Protein AF-A0A423UEL3-F1 (afdb_monomer_lite)

Foldseek 3Di:
DDDDDDDDDDDDPPPPVVVVVVVVVVVVVVPPPDPPPPPQDPVRVVLVVDFQLVVLVVQLVVLCVQLPDPDPLVSNLVSLVSNLLSLLLNLLRPQPCVLVSLLSNLLSVVSNVVSCVVVVPPCVVVVPLQALFQPVVVPQQQPLAALQLLLLLLQLLLQLLVLLCLLCVVDPHPRDNVSSVSSNNNSVVSNVNSVVHDNPHDPDDDCVVSPDPDQWDQAPPLRDIFGPNLNSLLVSLVSSSCSRNVDPVVSVVSVDPDPDDPPPDPPVPRSVSNSSSSSNSSSHSSNSSSVSVVRPQDSDPSSSVD

Sequence (306 aa):
MQTRHDPPNAPNHISSRLRWCAAACLCSLVLSACSAPRLAGRAESERLASSPCEQAYDQASDDEGRAGAHHPSIMRYLSAADARRQWLLVAANCPGRFAEGALRSARSAVAQHDLAVTLRIDASSSDDDGYGRPLAGRNAAIRGVGGGVLATMAAAEDRAGFALQVLASRSDGRESIAVGDGYRANASRLMSMAIGGADQRRKVYDVGALTTTRQIGIDATTRLAAPVPALVEIDCARDEMAAVMGTDGHERSLLAPLAVPDPSSGAGSDAGTRERSLLVLAGLTAGHALKAFDLGFPATDPAIFA

pLDDT: mean 77.19, std 18.79, range [34.41, 95.94]

Secondary structure (DSSP, 8-state):
-----PPPPPP--HHHHHHHHHHHHHHHTSTTS--------HHHHHHHHS-HHHHHHHHHHHHHHHHHSS--HHHHHHHHHHHHHHHHHHHHHSTT-HHHHHHHHHHHHHHHHHHHHHHT--GGG-TTS-SS--GGGTT----SS-HHHHHHHHHHHHHHHHHHHHHHHHSSSSS-HHHHHHHHHHHHHHHHH-TT------SS---TGGGSS-SEEE-TTT--EEEHHHHHHHHHHHHHHHHHHT--HHHHHHHSPPSS--TTS-THHHHHHHHHHHHHHHHHHHHHHHHHHHTT---SHHHH--

Structure (mmCIF, N/CA/C/O backbone):
data_AF-A0A423UEL3-F1
#
_entry.id   AF-A0A423UEL3-F1
#
loop_
_atom_site.group_PDB
_atom_site.id
_atom_site.type_symbol
_atom_site.label_atom_id
_atom_site.label_alt_id
_atom_site.label_comp_id
_atom_site.label_asym_id
_atom_site.label_entity_id
_atom_site.label_seq_id
_atom_site.pdbx_PDB_ins_code
_atom_site.Cartn_x
_atom_site.Cartn_y
_atom_site.Cartn_z
_atom_site.occupancy
_atom_site.B_iso_or_equiv
_atom_site.auth_seq_id
_atom_site.auth_comp_id
_atom_site.auth_asym_id
_atom_site.auth_atom_id
_atom_site.pdbx_PDB_model_num
ATOM 1 N N . MET A 1 1 ? 66.202 63.732 11.972 1.00 34.41 1 MET A N 1
ATOM 2 C CA . MET A 1 1 ? 65.812 64.333 10.679 1.00 34.41 1 MET A CA 1
ATOM 3 C C . MET A 1 1 ? 64.843 63.382 9.989 1.00 34.41 1 MET A C 1
ATOM 5 O O . MET A 1 1 ? 65.233 62.238 9.852 1.00 34.41 1 MET A O 1
ATOM 9 N N . GLN A 1 2 ? 63.630 63.872 9.660 1.00 34.91 2 GLN A N 1
ATOM 10 C CA . GLN A 1 2 ? 62.709 63.489 8.552 1.00 34.91 2 GLN A CA 1
ATOM 11 C C . GLN A 1 2 ? 62.362 61.992 8.322 1.00 34.91 2 GLN A C 1
ATOM 13 O O . GLN A 1 2 ? 63.235 61.146 8.345 1.00 34.91 2 GLN A O 1
ATOM 18 N N . THR A 1 3 ? 61.129 61.550 8.034 1.00 36.44 3 THR A N 1
ATOM 19 C CA . THR A 1 3 ? 59.831 62.195 7.736 1.00 36.44 3 THR A CA 1
ATOM 20 C C . THR A 1 3 ? 58.707 61.146 7.804 1.00 36.44 3 THR A C 1
ATOM 22 O O . THR A 1 3 ? 58.905 59.997 7.422 1.00 36.44 3 THR A O 1
ATOM 25 N N . ARG A 1 4 ? 57.517 61.588 8.237 1.00 41.28 4 ARG A N 1
ATOM 26 C CA . ARG A 1 4 ? 56.194 60.943 8.094 1.00 41.28 4 ARG A CA 1
ATOM 27 C C . ARG A 1 4 ? 55.826 60.723 6.619 1.00 41.28 4 ARG A C 1
ATOM 29 O O . ARG A 1 4 ? 56.070 61.626 5.819 1.00 41.28 4 ARG A O 1
ATOM 36 N N . HIS A 1 5 ? 55.115 59.637 6.310 1.00 37.69 5 HIS A N 1
ATOM 37 C CA . HIS A 1 5 ? 54.287 59.503 5.102 1.00 37.69 5 HIS A CA 1
ATOM 38 C C . HIS A 1 5 ? 52.988 58.742 5.420 1.00 37.69 5 HIS A C 1
ATOM 40 O O . HIS A 1 5 ? 53.027 57.560 5.751 1.00 37.69 5 HIS A O 1
ATOM 46 N N . ASP A 1 6 ? 51.860 59.449 5.312 1.00 48.19 6 ASP A N 1
ATOM 47 C CA . ASP A 1 6 ? 50.499 58.906 5.212 1.00 48.19 6 ASP A CA 1
ATOM 48 C C . ASP A 1 6 ? 50.141 58.706 3.725 1.00 48.19 6 ASP A C 1
ATOM 50 O O . ASP A 1 6 ? 50.538 59.542 2.905 1.00 48.19 6 ASP A O 1
ATOM 54 N N . PRO A 1 7 ? 49.345 57.686 3.351 1.00 56.28 7 PRO A N 1
ATOM 55 C CA . PRO A 1 7 ? 48.645 57.657 2.068 1.00 56.28 7 PRO A CA 1
ATOM 56 C C . PRO A 1 7 ? 47.137 58.008 2.180 1.00 56.28 7 PRO A C 1
ATOM 58 O O . PRO A 1 7 ? 46.559 57.945 3.266 1.00 56.28 7 PRO A O 1
ATOM 61 N N . PRO A 1 8 ? 46.492 58.415 1.063 1.00 48.97 8 PRO A N 1
ATOM 62 C CA . PRO A 1 8 ? 45.340 59.324 1.055 1.00 48.97 8 PRO A CA 1
ATOM 63 C C . PRO A 1 8 ? 43.951 58.661 0.968 1.00 48.97 8 PRO A C 1
ATOM 65 O O . PRO A 1 8 ? 43.785 57.540 0.491 1.00 48.97 8 PRO A O 1
ATOM 68 N N . ASN A 1 9 ? 42.937 59.444 1.359 1.00 47.28 9 ASN A N 1
ATOM 69 C CA . ASN A 1 9 ? 41.502 59.206 1.165 1.00 47.28 9 ASN A CA 1
ATOM 70 C C . ASN A 1 9 ? 41.136 58.892 -0.300 1.00 47.28 9 ASN A C 1
ATOM 72 O O . ASN A 1 9 ? 41.426 59.684 -1.198 1.00 47.28 9 ASN A O 1
ATOM 76 N N . ALA A 1 10 ? 40.409 57.791 -0.523 1.00 48.03 10 ALA A N 1
ATOM 77 C CA . ALA A 1 10 ? 39.781 57.452 -1.801 1.00 48.03 10 ALA A CA 1
ATOM 78 C C . ALA A 1 10 ? 38.323 57.974 -1.871 1.00 48.03 10 ALA A C 1
ATOM 80 O O . ALA A 1 10 ? 37.605 57.892 -0.872 1.00 48.03 10 ALA A O 1
ATOM 81 N N . PRO A 1 11 ? 37.853 58.498 -3.023 1.00 48.06 11 PRO A N 1
ATOM 82 C CA . PRO A 1 11 ? 36.519 59.082 -3.157 1.00 48.06 11 PRO A CA 1
ATOM 83 C C . PRO A 1 11 ? 35.402 58.059 -3.448 1.00 48.06 11 PRO A C 1
ATOM 85 O O . PRO A 1 11 ? 35.581 57.041 -4.116 1.00 48.06 11 PRO A O 1
ATOM 88 N N . ASN A 1 12 ? 34.209 58.400 -2.957 1.00 54.25 12 ASN A N 1
ATOM 89 C CA . ASN A 1 12 ? 32.941 57.673 -3.028 1.00 54.25 12 ASN A CA 1
ATOM 90 C C . ASN A 1 12 ? 32.452 57.394 -4.469 1.00 54.25 12 ASN A C 1
ATOM 92 O O . ASN A 1 12 ? 31.750 58.214 -5.055 1.00 54.25 12 ASN A O 1
ATOM 96 N N . HIS A 1 13 ? 32.727 56.203 -5.010 1.00 48.91 13 HIS A N 1
ATOM 97 C CA . HIS A 1 13 ? 32.161 55.722 -6.288 1.00 48.91 13 HIS A CA 1
ATOM 98 C C . HIS A 1 13 ? 31.039 54.670 -6.140 1.00 48.91 13 HIS A C 1
ATOM 100 O O . HIS A 1 13 ? 30.519 54.168 -7.136 1.00 48.91 13 HIS A O 1
ATOM 106 N N . ILE A 1 14 ? 30.633 54.336 -4.912 1.00 53.75 14 ILE A N 1
ATOM 107 C CA . ILE A 1 14 ? 29.707 53.220 -4.638 1.00 53.75 14 ILE A CA 1
ATOM 108 C C . ILE A 1 14 ? 28.227 53.623 -4.824 1.00 53.75 14 ILE A C 1
ATOM 110 O O . ILE A 1 14 ? 27.383 52.784 -5.134 1.00 53.75 14 ILE A O 1
ATOM 114 N N . SER A 1 15 ? 27.887 54.912 -4.725 1.00 52.41 15 SER A N 1
ATOM 115 C CA . SER A 1 15 ? 26.489 55.375 -4.722 1.00 52.41 15 SER A CA 1
ATOM 116 C C . SER A 1 15 ? 25.834 55.494 -6.107 1.00 52.41 15 SER A C 1
ATOM 118 O O . SER A 1 15 ? 24.604 55.485 -6.195 1.00 52.41 15 SER A O 1
ATOM 120 N N . SER A 1 16 ? 26.604 55.576 -7.199 1.00 50.66 16 SER A N 1
ATOM 121 C CA . SER A 1 16 ? 26.039 55.739 -8.552 1.00 50.66 16 SER A CA 1
ATOM 122 C C . SER A 1 16 ? 25.654 54.414 -9.215 1.00 50.66 16 SER A C 1
ATOM 124 O O . SER A 1 16 ? 24.675 54.367 -9.959 1.00 50.66 16 SER A O 1
ATOM 126 N N . ARG A 1 17 ? 26.358 53.316 -8.902 1.00 52.53 17 ARG A N 1
ATOM 127 C CA . ARG A 1 17 ? 26.079 51.989 -9.482 1.00 52.53 17 ARG A CA 1
ATOM 128 C C . ARG A 1 17 ? 24.855 51.304 -8.871 1.00 52.53 17 ARG A C 1
ATOM 130 O O . ARG A 1 17 ? 24.187 50.538 -9.556 1.00 52.53 17 ARG A O 1
ATOM 137 N N . LEU A 1 18 ? 24.504 51.635 -7.628 1.00 52.50 18 LEU A N 1
ATOM 138 C CA . LEU A 1 18 ? 23.351 51.043 -6.940 1.00 52.50 18 LEU A CA 1
ATOM 139 C C . LEU A 1 18 ? 22.001 51.555 -7.480 1.00 52.50 18 LEU A C 1
ATOM 141 O O . LEU A 1 18 ? 21.010 50.830 -7.474 1.00 52.50 18 LEU A O 1
ATOM 145 N N . ARG A 1 19 ? 21.959 52.788 -8.006 1.00 53.72 19 ARG A N 1
ATOM 146 C CA . ARG A 1 19 ? 20.730 53.392 -8.553 1.00 53.72 19 ARG A CA 1
ATOM 147 C C . ARG A 1 19 ? 20.338 52.842 -9.927 1.00 53.72 19 ARG A C 1
ATOM 149 O O . ARG A 1 19 ? 19.154 52.798 -10.240 1.00 53.72 19 ARG A O 1
ATOM 156 N N . TRP A 1 20 ? 21.305 52.382 -10.720 1.00 53.50 20 TRP A N 1
ATOM 157 C CA . TRP A 1 20 ? 21.043 51.809 -12.046 1.00 53.50 20 TRP A CA 1
ATOM 158 C C . TRP A 1 20 ? 20.494 50.378 -11.973 1.00 53.50 20 TRP A C 1
ATOM 160 O O . TRP A 1 20 ? 19.596 50.031 -12.737 1.00 53.50 20 TRP A O 1
ATOM 170 N N . CYS A 1 21 ? 20.943 49.573 -11.005 1.00 55.38 21 CYS A N 1
ATOM 171 C CA . CYS A 1 21 ? 20.413 48.219 -10.813 1.00 55.38 21 CYS A CA 1
ATOM 172 C C . CYS A 1 21 ? 18.955 48.219 -10.321 1.00 55.38 21 CYS A C 1
ATOM 174 O O . CYS A 1 21 ? 18.165 47.380 -10.747 1.00 55.38 21 CYS A O 1
ATOM 176 N N . ALA A 1 22 ? 18.564 49.183 -9.479 1.00 54.50 22 ALA A N 1
ATOM 177 C CA . ALA A 1 22 ? 17.191 49.276 -8.979 1.00 54.50 22 ALA A CA 1
ATOM 178 C C . ALA A 1 22 ? 16.178 49.645 -10.082 1.00 54.50 22 ALA A C 1
ATOM 180 O O . ALA A 1 22 ? 15.082 49.091 -10.118 1.00 54.50 22 ALA A O 1
ATOM 181 N N . ALA A 1 23 ? 16.552 50.526 -11.018 1.00 54.25 23 ALA A N 1
ATOM 182 C CA . ALA A 1 23 ? 15.689 50.908 -12.138 1.00 54.25 23 ALA A CA 1
ATOM 183 C C . ALA A 1 23 ? 15.527 49.778 -13.174 1.00 54.25 23 ALA A C 1
ATOM 185 O O . ALA A 1 23 ? 14.441 49.595 -13.719 1.00 54.25 23 ALA A O 1
ATOM 186 N N . ALA A 1 24 ? 16.574 48.974 -13.400 1.00 55.53 24 ALA A N 1
ATOM 187 C CA . ALA A 1 24 ? 16.506 47.817 -14.293 1.00 55.53 24 ALA A CA 1
ATOM 188 C C . ALA A 1 24 ? 15.608 46.696 -13.735 1.00 55.53 24 ALA A C 1
ATOM 190 O O . ALA A 1 24 ? 14.801 46.143 -14.479 1.00 55.53 24 ALA A O 1
ATOM 191 N N . CYS A 1 25 ? 15.673 46.421 -12.424 1.00 56.06 25 CYS A N 1
ATOM 192 C CA . CYS A 1 25 ? 14.820 45.414 -11.780 1.00 56.06 25 CYS A CA 1
ATOM 193 C C . CYS A 1 25 ? 13.324 45.781 -11.793 1.00 56.06 25 CYS A C 1
ATOM 195 O O . CYS A 1 25 ? 12.475 44.895 -11.904 1.00 56.06 25 CYS A O 1
ATOM 197 N N . LEU A 1 26 ? 12.990 47.074 -11.718 1.00 53.47 26 LEU A N 1
ATOM 198 C CA . LEU A 1 26 ? 11.604 47.554 -11.778 1.00 53.47 26 LEU A CA 1
ATOM 199 C C . LEU A 1 26 ? 10.995 47.442 -13.185 1.00 53.47 26 LEU A C 1
ATOM 201 O O . LEU A 1 26 ? 9.815 47.123 -13.299 1.00 53.47 26 LEU A O 1
ATOM 205 N N . CYS A 1 27 ? 11.784 47.605 -14.252 1.00 52.03 27 CYS A N 1
ATOM 206 C CA . CYS A 1 27 ? 11.300 47.403 -15.623 1.00 52.03 27 CYS A CA 1
ATOM 207 C C . CYS A 1 27 ? 11.064 45.921 -15.968 1.00 52.03 27 CYS A C 1
ATOM 209 O O . CYS A 1 27 ? 10.155 45.614 -16.735 1.00 52.03 27 CYS A O 1
ATOM 211 N N . SER A 1 28 ? 11.816 44.985 -15.378 1.00 55.47 28 SER A N 1
ATOM 212 C CA . SER A 1 28 ? 11.617 43.541 -15.593 1.00 55.47 28 SER A CA 1
ATOM 213 C C . SER A 1 28 ? 10.370 42.959 -14.913 1.00 55.47 28 SER A C 1
ATOM 215 O O . SER A 1 28 ? 9.903 41.899 -15.319 1.00 55.47 28 SER A O 1
ATOM 217 N N . LEU A 1 29 ? 9.794 43.645 -13.919 1.00 54.44 29 LEU A N 1
ATOM 218 C CA . LEU A 1 29 ? 8.583 43.190 -13.217 1.00 54.44 29 LEU A CA 1
ATOM 219 C C . LEU A 1 29 ? 7.278 43.482 -13.978 1.00 54.44 29 LEU A C 1
ATOM 221 O O . LEU A 1 29 ? 6.240 42.933 -13.626 1.00 54.44 29 LEU A O 1
ATOM 225 N N . VAL A 1 30 ? 7.309 44.316 -15.024 1.00 55.69 30 VAL A N 1
ATOM 226 C CA . VAL A 1 30 ? 6.102 44.703 -15.785 1.00 55.69 30 VAL A CA 1
ATOM 227 C C . VAL A 1 30 ? 5.847 43.777 -16.987 1.00 55.69 30 VAL A C 1
ATOM 229 O O . VAL A 1 30 ? 4.749 43.759 -17.534 1.00 55.69 30 VAL A O 1
ATOM 232 N N . LEU A 1 31 ? 6.826 42.952 -17.382 1.00 51.94 31 LEU A N 1
ATOM 233 C CA . LEU A 1 31 ? 6.705 42.028 -18.523 1.00 51.94 31 LEU A CA 1
ATOM 234 C C . LEU A 1 31 ? 6.211 40.615 -18.161 1.00 51.94 31 LEU A C 1
ATOM 236 O O . LEU A 1 31 ? 5.990 39.809 -19.060 1.00 51.94 31 LEU A O 1
ATOM 240 N N . SER A 1 32 ? 5.987 40.298 -16.883 1.00 54.50 32 SER A N 1
ATOM 241 C CA . SER A 1 32 ? 5.499 38.979 -16.443 1.00 54.50 32 SER A CA 1
ATOM 242 C C . SER A 1 32 ? 3.969 38.864 -16.332 1.00 54.50 32 SER A C 1
ATOM 244 O O . SER A 1 32 ? 3.472 37.817 -15.926 1.00 54.50 32 SER A O 1
ATOM 246 N N . ALA A 1 33 ? 3.207 39.898 -16.714 1.00 47.47 33 ALA A N 1
ATOM 247 C CA . ALA A 1 33 ? 1.747 39.935 -16.550 1.00 47.47 33 ALA A CA 1
ATOM 248 C C . ALA A 1 33 ? 0.924 39.658 -17.828 1.00 47.47 33 ALA A C 1
ATOM 250 O O . ALA A 1 33 ? -0.300 39.735 -17.785 1.00 47.47 33 ALA A O 1
ATOM 251 N N . CYS A 1 34 ? 1.552 39.303 -18.954 1.00 52.28 34 CYS A N 1
ATOM 252 C CA . CYS A 1 34 ? 0.841 38.959 -20.193 1.00 52.28 34 CYS A CA 1
ATOM 253 C C . CYS A 1 34 ? 1.018 37.480 -20.560 1.00 52.28 34 CYS A C 1
ATOM 255 O O . CYS A 1 34 ? 1.581 37.149 -21.602 1.00 52.28 34 CYS A O 1
ATOM 257 N N . SER A 1 35 ? 0.506 36.567 -19.734 1.00 56.84 35 SER A N 1
ATOM 258 C CA . SER A 1 35 ? 0.076 35.266 -20.247 1.00 56.84 35 SER A CA 1
ATOM 259 C C . SER A 1 35 ? -1.248 35.484 -20.980 1.00 56.84 35 SER A C 1
ATOM 261 O O . SER A 1 35 ? -2.304 35.614 -20.366 1.00 56.84 35 SER A O 1
ATOM 263 N N . ALA A 1 36 ? -1.198 35.579 -22.312 1.00 54.03 36 ALA A N 1
ATOM 264 C CA . ALA A 1 36 ? -2.414 35.537 -23.119 1.00 54.03 36 ALA A CA 1
ATOM 265 C C . ALA A 1 36 ? -3.228 34.288 -22.717 1.00 54.03 36 ALA A C 1
ATOM 267 O O . ALA A 1 36 ? -2.627 33.217 -22.565 1.00 54.03 36 ALA A O 1
ATOM 268 N N . PRO A 1 37 ? -4.556 34.388 -22.514 1.00 59.69 37 PRO A N 1
ATOM 269 C CA . PRO A 1 37 ? -5.362 33.224 -22.186 1.00 59.69 37 PRO A CA 1
ATOM 270 C C . PRO A 1 37 ? -5.271 32.250 -23.359 1.00 59.69 37 PRO A C 1
ATOM 272 O O . PRO A 1 37 ? -5.816 32.494 -24.436 1.00 59.69 37 PRO A O 1
ATOM 275 N N . ARG A 1 38 ? -4.536 31.151 -23.170 1.00 68.12 38 ARG A N 1
ATOM 276 C CA . ARG A 1 38 ? -4.554 30.046 -24.123 1.00 68.12 38 ARG A CA 1
ATOM 277 C C . ARG A 1 38 ? -5.982 29.507 -24.142 1.00 68.12 38 ARG A C 1
ATOM 279 O O . ARG A 1 38 ? -6.485 29.074 -23.106 1.00 68.12 38 ARG A O 1
ATOM 286 N N . LEU A 1 39 ? -6.651 29.565 -25.293 1.00 52.84 39 LEU A N 1
ATOM 287 C CA . LEU A 1 39 ? -7.864 28.779 -25.477 1.00 52.84 39 LEU A CA 1
ATOM 288 C C . LEU A 1 39 ? -7.428 27.318 -25.493 1.00 52.84 39 LEU A C 1
ATOM 290 O O . LEU A 1 39 ? -6.805 26.861 -26.450 1.00 52.84 39 LEU A O 1
ATOM 294 N N . ALA A 1 40 ? -7.717 26.617 -24.401 1.00 59.78 40 ALA A N 1
ATOM 295 C CA . ALA A 1 40 ? -7.617 25.173 -24.340 1.00 59.78 40 ALA A CA 1
ATOM 296 C C . ALA A 1 40 ? -8.388 24.593 -25.537 1.00 59.78 40 ALA A C 1
ATOM 298 O O . ALA A 1 40 ? -9.554 24.935 -25.753 1.00 59.78 40 ALA A O 1
ATOM 299 N N . GLY A 1 41 ? -7.737 23.752 -26.346 1.00 67.06 41 GLY A N 1
ATOM 300 C CA . GLY A 1 41 ? -8.441 23.002 -27.388 1.00 67.06 41 GLY A CA 1
ATOM 301 C C . GLY A 1 41 ? -9.563 22.171 -26.758 1.00 67.06 41 GLY A C 1
ATOM 302 O O . GLY A 1 41 ? -9.502 21.876 -25.571 1.00 67.06 41 GLY A O 1
ATOM 303 N N . ARG A 1 42 ? -10.584 21.766 -27.522 1.00 66.19 42 ARG A N 1
ATOM 304 C CA . ARG A 1 42 ? -11.767 21.073 -26.971 1.00 66.19 42 ARG A CA 1
ATOM 305 C C . ARG A 1 42 ? -11.419 19.917 -26.013 1.00 66.19 42 ARG A C 1
ATOM 307 O O . ARG A 1 42 ? -11.989 19.838 -24.933 1.00 66.19 42 ARG A O 1
ATOM 314 N N . ALA A 1 43 ? -10.421 19.105 -26.360 1.00 63.53 43 ALA A N 1
ATOM 315 C CA . ALA A 1 43 ? -9.921 18.023 -25.509 1.00 63.53 43 ALA A CA 1
ATOM 316 C C . ALA A 1 43 ? -9.260 18.518 -24.204 1.00 63.53 43 ALA A C 1
ATOM 318 O O . ALA A 1 43 ? -9.413 17.907 -23.153 1.00 63.53 43 ALA A O 1
ATOM 319 N N . GLU A 1 44 ? -8.548 19.646 -24.242 1.00 61.25 44 GLU A N 1
ATOM 320 C CA . GLU A 1 44 ? -7.995 20.283 -23.043 1.00 61.25 44 GLU A CA 1
ATOM 321 C C . GLU A 1 44 ? -9.089 20.960 -22.206 1.00 61.25 44 GLU A C 1
ATOM 323 O O . GLU A 1 44 ? -9.019 20.922 -20.983 1.00 61.25 44 GLU A O 1
ATOM 328 N N . SER A 1 45 ? -10.119 21.546 -22.830 1.00 60.62 45 SER A N 1
ATOM 329 C CA . SER A 1 45 ? -11.258 22.127 -22.109 1.00 60.62 45 SER A CA 1
ATOM 330 C C . SER A 1 45 ? -12.147 21.062 -21.469 1.00 60.62 45 SER A C 1
ATOM 332 O O . SER A 1 45 ? -12.658 21.288 -20.379 1.00 60.62 45 SER A O 1
ATOM 334 N N . GLU A 1 46 ? -12.286 19.895 -22.105 1.00 60.03 46 GLU A N 1
ATOM 335 C CA . GLU A 1 46 ? -12.971 18.733 -21.532 1.00 60.03 46 GLU A CA 1
ATOM 336 C C . GLU A 1 46 ? -12.171 18.195 -20.331 1.00 60.03 46 GLU A C 1
ATOM 338 O O . GLU A 1 46 ? -12.748 18.034 -19.264 1.00 60.03 46 GLU A O 1
ATOM 343 N N . ARG A 1 47 ? -10.835 18.087 -20.430 1.00 58.06 47 ARG A N 1
ATOM 344 C CA . ARG A 1 47 ? -9.957 17.725 -19.293 1.00 58.06 47 ARG A CA 1
ATOM 345 C C . ARG A 1 47 ? -9.961 18.742 -18.144 1.00 58.06 47 ARG A C 1
ATOM 347 O O . ARG A 1 47 ? -9.771 18.358 -16.995 1.00 58.06 47 ARG A O 1
ATOM 354 N N . LEU A 1 48 ? -10.126 20.034 -18.433 1.00 58.69 48 LEU A N 1
ATOM 355 C CA . LEU A 1 48 ? -10.256 21.087 -17.413 1.00 58.69 48 LEU A CA 1
ATOM 356 C C . LEU A 1 48 ? -11.654 21.119 -16.772 1.00 58.69 48 LEU A C 1
ATOM 358 O O . LEU A 1 48 ? -11.802 21.680 -15.689 1.00 58.69 48 LEU A O 1
ATOM 362 N N . ALA A 1 49 ? -12.662 20.544 -17.435 1.00 59.41 49 ALA A N 1
ATOM 363 C CA . ALA A 1 49 ? -14.026 20.403 -16.930 1.00 59.41 49 ALA A CA 1
ATOM 364 C C . ALA A 1 49 ? -14.274 19.059 -16.210 1.00 59.41 49 ALA A C 1
ATOM 366 O O . ALA A 1 49 ? -15.299 18.917 -15.541 1.00 59.41 49 ALA A O 1
ATOM 367 N N . SER A 1 50 ? -13.357 18.093 -16.338 1.00 70.69 50 SER A N 1
ATOM 368 C CA . SER A 1 50 ? -13.387 16.798 -15.650 1.00 70.69 50 SER A CA 1
ATOM 369 C C . SER A 1 50 ? -13.225 16.929 -14.136 1.00 70.69 50 SER A C 1
ATOM 371 O O . SER A 1 50 ? -12.594 17.857 -13.624 1.00 70.69 50 SER A O 1
ATOM 373 N N . SER A 1 51 ? -13.784 15.969 -13.399 1.00 83.31 51 SER A N 1
ATOM 374 C CA . SER A 1 51 ? -13.635 15.929 -11.940 1.00 83.31 51 SER A CA 1
ATOM 375 C C . SER A 1 51 ? -12.166 15.691 -11.526 1.00 83.31 51 SER A C 1
ATOM 377 O O . SER A 1 51 ? -11.420 15.058 -12.277 1.00 83.31 51 SER A O 1
ATOM 379 N N . PRO A 1 52 ? -11.728 16.114 -10.319 1.00 84.62 52 PRO A N 1
ATOM 380 C CA . PRO A 1 52 ? -10.366 15.848 -9.832 1.00 84.62 52 PRO A CA 1
ATOM 381 C C . PRO A 1 52 ? -9.994 14.359 -9.840 1.00 84.62 52 PRO A C 1
ATOM 383 O O . PRO A 1 52 ? -8.848 14.002 -10.095 1.00 84.62 52 PRO A O 1
ATOM 386 N N . CYS A 1 53 ? -10.979 13.488 -9.605 1.00 89.50 53 CYS A N 1
ATOM 387 C CA . CYS A 1 53 ? -10.816 12.044 -9.714 1.00 89.50 53 CYS A CA 1
ATOM 388 C C . CYS A 1 53 ? -10.489 11.599 -11.148 1.00 89.50 53 CYS A C 1
ATOM 390 O O . CYS A 1 53 ? -9.502 10.899 -11.357 1.00 89.50 53 CYS A O 1
ATOM 392 N N . GLU A 1 54 ? -11.298 12.003 -12.131 1.00 89.44 54 GLU A N 1
ATOM 393 C CA . GLU A 1 54 ? -11.079 11.650 -13.543 1.00 89.44 54 GLU A CA 1
ATOM 394 C C . GLU A 1 54 ? -9.731 12.172 -14.035 1.00 89.44 54 GLU A C 1
ATOM 396 O O . GLU A 1 54 ? -8.973 11.435 -14.654 1.00 89.44 54 GLU A O 1
ATOM 401 N N . GLN A 1 55 ? -9.385 13.410 -13.674 1.00 88.94 55 GLN A N 1
ATOM 402 C CA . GLN A 1 55 ? -8.099 13.990 -14.037 1.00 88.94 55 GLN A CA 1
ATOM 403 C C . GLN A 1 55 ? -6.921 13.199 -13.449 1.00 88.94 55 GLN A C 1
ATOM 405 O O . GLN A 1 55 ? -5.958 12.930 -14.167 1.00 88.94 55 GLN A O 1
ATOM 410 N N . ALA A 1 56 ? -6.985 12.823 -12.167 1.00 89.50 56 ALA A N 1
ATOM 411 C CA . ALA A 1 56 ? -5.948 12.010 -11.536 1.00 89.50 56 ALA A CA 1
ATOM 412 C C . ALA A 1 56 ? -5.850 10.620 -12.183 1.00 89.50 56 ALA A C 1
ATOM 414 O O . ALA A 1 56 ? -4.749 10.130 -12.419 1.00 89.50 56 ALA A O 1
ATOM 415 N N . TYR A 1 57 ? -6.988 10.002 -12.509 1.00 93.00 57 TYR A N 1
ATOM 416 C CA . TYR A 1 57 ? -7.038 8.682 -13.138 1.00 93.00 57 TYR A CA 1
ATOM 417 C C . TYR A 1 57 ? -6.451 8.684 -14.551 1.00 93.00 57 TYR A C 1
ATOM 419 O O . TYR A 1 57 ? -5.638 7.817 -14.880 1.00 93.00 57 TYR A O 1
ATOM 427 N N . ASP A 1 58 ? -6.816 9.672 -15.367 1.00 93.06 58 ASP A N 1
ATOM 428 C CA . ASP A 1 58 ? -6.291 9.828 -16.722 1.00 93.06 58 ASP A CA 1
ATOM 429 C C . ASP A 1 58 ? -4.780 10.078 -16.696 1.00 93.06 58 ASP A C 1
ATOM 431 O O . ASP A 1 58 ? -4.036 9.444 -17.441 1.00 93.06 58 ASP A O 1
ATOM 435 N N . GLN A 1 59 ? -4.305 10.954 -15.799 1.00 92.69 59 GLN A N 1
ATOM 436 C CA . GLN A 1 59 ? -2.871 11.211 -15.630 1.00 92.69 59 GLN A CA 1
ATOM 437 C C . GLN A 1 59 ? -2.119 9.952 -15.189 1.00 92.69 59 GLN A C 1
ATOM 439 O O . GLN A 1 59 ? -1.105 9.606 -15.790 1.00 92.69 59 GLN A O 1
ATOM 444 N N . ALA A 1 60 ? -2.636 9.237 -14.187 1.00 95.19 60 ALA A N 1
ATOM 445 C CA . ALA A 1 60 ? -2.014 8.017 -13.688 1.00 95.19 60 ALA A CA 1
ATOM 446 C C . ALA A 1 60 ? -1.937 6.924 -14.766 1.00 95.19 60 ALA A C 1
ATOM 448 O O . ALA A 1 60 ? -0.900 6.277 -14.922 1.00 95.19 60 ALA A O 1
ATOM 449 N N . SER A 1 61 ? -3.007 6.764 -15.547 1.00 94.88 61 SER A N 1
ATOM 450 C CA . SER A 1 61 ? -3.081 5.792 -16.642 1.00 94.88 61 SER A CA 1
ATOM 451 C C . SER A 1 61 ? -2.142 6.154 -17.797 1.00 94.88 61 SER A C 1
ATOM 453 O O . SER A 1 61 ? -1.452 5.282 -18.329 1.00 94.88 61 SER A O 1
ATOM 455 N N . ASP A 1 62 ? -2.072 7.438 -18.166 1.00 94.81 62 ASP A N 1
ATOM 456 C CA . ASP A 1 62 ? -1.158 7.937 -19.196 1.00 94.81 62 ASP A CA 1
ATOM 457 C C . ASP A 1 62 ? 0.311 7.706 -18.790 1.00 94.81 62 ASP A C 1
ATOM 459 O O . ASP A 1 62 ? 1.120 7.244 -19.603 1.00 94.81 62 ASP A O 1
ATOM 463 N N . ASP A 1 63 ? 0.670 8.007 -17.539 1.00 94.19 63 ASP A N 1
ATOM 464 C CA . ASP A 1 63 ? 2.034 7.848 -17.028 1.00 94.19 63 ASP A CA 1
ATOM 465 C C . ASP A 1 63 ? 2.421 6.365 -16.882 1.00 94.19 63 ASP A C 1
ATOM 467 O O . ASP A 1 63 ? 3.524 5.974 -17.280 1.00 94.19 63 ASP A O 1
ATOM 471 N N . GLU A 1 64 ? 1.505 5.509 -16.412 1.00 93.69 64 GLU A N 1
ATOM 472 C CA . GLU A 1 64 ? 1.704 4.053 -16.370 1.00 93.69 64 GLU A CA 1
ATOM 473 C C . GLU A 1 64 ? 1.902 3.482 -17.785 1.00 93.69 64 GLU A C 1
ATOM 475 O O . GLU A 1 64 ? 2.822 2.693 -18.026 1.00 93.69 64 GLU A O 1
ATOM 480 N N . GLY A 1 65 ? 1.106 3.943 -18.755 1.00 93.62 65 GLY A N 1
ATOM 481 C CA . GLY A 1 65 ? 1.252 3.577 -20.162 1.00 93.62 65 GLY A CA 1
ATOM 482 C C . GLY A 1 65 ? 2.625 3.953 -20.727 1.00 93.62 65 GLY A C 1
ATOM 483 O O . GLY A 1 65 ? 3.276 3.131 -21.378 1.00 93.62 65 GLY A O 1
ATOM 484 N N . ARG A 1 66 ? 3.122 5.161 -20.430 1.00 93.56 66 ARG A N 1
ATOM 485 C CA . ARG A 1 66 ? 4.473 5.602 -20.835 1.00 93.56 66 ARG A CA 1
ATOM 486 C C . ARG A 1 66 ? 5.582 4.793 -20.158 1.00 93.56 66 ARG A C 1
ATOM 488 O O . ARG A 1 66 ? 6.599 4.520 -20.797 1.00 93.56 66 ARG A O 1
ATOM 495 N N . ALA A 1 67 ? 5.381 4.356 -18.913 1.00 91.56 67 ALA A N 1
ATOM 496 C CA . ALA A 1 67 ? 6.328 3.497 -18.201 1.00 91.56 67 ALA A CA 1
ATOM 497 C C . ALA A 1 67 ? 6.425 2.089 -18.816 1.00 91.56 67 ALA A C 1
ATOM 499 O O . ALA A 1 67 ? 7.507 1.486 -18.839 1.00 91.56 67 ALA A O 1
ATOM 500 N N . GLY A 1 68 ? 5.314 1.573 -19.350 1.00 86.38 68 GLY A N 1
ATOM 501 C CA . GLY A 1 68 ? 5.242 0.282 -20.041 1.00 86.38 68 GLY A CA 1
ATOM 502 C C . GLY A 1 68 ? 5.644 0.313 -21.521 1.00 86.38 68 GLY A C 1
ATOM 503 O O . GLY A 1 68 ? 5.985 -0.729 -22.081 1.00 86.38 68 GLY A O 1
ATOM 504 N N . ALA A 1 69 ? 5.625 1.482 -22.163 1.00 87.81 69 ALA A N 1
ATOM 505 C CA . ALA A 1 69 ? 5.900 1.623 -23.590 1.00 87.81 69 ALA A CA 1
ATOM 506 C C . ALA A 1 69 ? 7.375 1.370 -23.961 1.00 87.81 69 ALA A C 1
ATOM 508 O O . ALA A 1 69 ? 8.286 1.412 -23.129 1.00 87.81 69 ALA A O 1
ATOM 509 N N . HIS A 1 70 ? 7.633 1.173 -25.261 1.00 87.56 70 HIS A N 1
ATOM 510 C CA . HIS A 1 70 ? 8.981 1.115 -25.839 1.00 87.56 70 HIS A CA 1
ATOM 511 C C . HIS A 1 70 ? 9.629 2.508 -25.863 1.00 87.56 70 HIS A C 1
ATOM 513 O O . HIS A 1 70 ? 9.815 3.121 -26.912 1.00 87.56 70 HIS A O 1
ATOM 519 N N . HIS A 1 71 ? 9.902 3.056 -24.685 1.00 90.00 71 HIS A N 1
ATOM 520 C CA . HIS A 1 71 ? 10.570 4.337 -24.485 1.00 90.00 71 HIS A CA 1
ATOM 521 C C . HIS A 1 71 ? 11.980 4.110 -23.919 1.00 90.00 71 HIS A C 1
ATOM 523 O O . HIS A 1 71 ? 12.255 3.044 -23.356 1.00 90.00 71 HIS A O 1
ATOM 529 N N . PRO A 1 72 ? 12.896 5.089 -24.047 1.00 93.81 72 PRO A N 1
ATOM 530 C CA . PRO A 1 72 ? 14.199 5.022 -23.393 1.00 93.81 72 PRO A CA 1
ATOM 531 C C . PRO A 1 72 ? 14.058 4.752 -21.890 1.00 93.81 72 PRO A C 1
ATOM 533 O O . PRO A 1 72 ? 13.149 5.279 -21.248 1.00 93.81 72 PRO A O 1
ATOM 536 N N . SER A 1 73 ? 14.968 3.965 -21.313 1.00 91.25 73 SER A N 1
ATOM 537 C CA . SER A 1 73 ? 14.914 3.537 -19.904 1.00 91.25 73 SER A CA 1
ATOM 538 C C . SER A 1 73 ? 14.777 4.701 -18.920 1.00 91.25 73 SER A C 1
ATOM 540 O O . SER A 1 73 ? 14.005 4.599 -17.973 1.00 91.25 73 SER A O 1
ATOM 542 N N . ILE A 1 74 ? 15.448 5.830 -19.176 1.00 92.44 74 ILE A N 1
ATOM 543 C CA . ILE A 1 74 ? 15.327 7.036 -18.344 1.00 92.44 74 ILE A CA 1
ATOM 544 C C . ILE A 1 74 ? 13.926 7.662 -18.399 1.00 92.44 74 ILE A C 1
ATOM 546 O O . ILE A 1 74 ? 13.404 8.082 -17.373 1.00 92.44 74 ILE A O 1
ATOM 550 N N . MET A 1 75 ? 13.283 7.677 -19.570 1.00 93.31 75 MET A N 1
ATOM 551 C CA . MET A 1 75 ? 11.914 8.185 -19.710 1.00 93.31 75 MET A CA 1
ATOM 552 C C . MET A 1 75 ? 10.933 7.275 -18.983 1.00 93.31 75 MET A C 1
ATOM 554 O O . MET A 1 75 ? 10.074 7.769 -18.264 1.00 93.31 75 MET A O 1
ATOM 558 N N . ARG A 1 76 ? 11.114 5.956 -19.117 1.00 94.81 76 ARG A N 1
ATOM 559 C CA . ARG A 1 76 ? 10.308 4.957 -18.407 1.00 94.81 76 ARG A CA 1
ATOM 560 C C . ARG A 1 76 ? 10.452 5.081 -16.890 1.00 94.81 76 ARG A C 1
ATOM 562 O O . ARG A 1 76 ? 9.468 4.933 -16.176 1.00 94.81 76 ARG A O 1
ATOM 569 N N . TYR A 1 77 ? 11.665 5.369 -16.410 1.00 93.00 77 TYR A N 1
ATOM 570 C CA . TYR A 1 77 ? 11.950 5.577 -14.990 1.00 93.00 77 TYR A CA 1
ATOM 571 C C . TYR A 1 77 ? 11.189 6.789 -14.448 1.00 93.00 77 TYR A C 1
ATOM 573 O O . TYR A 1 77 ? 10.500 6.681 -13.435 1.00 93.00 77 TYR A O 1
ATOM 581 N N . LEU A 1 78 ? 11.263 7.922 -15.154 1.00 93.00 78 LEU A N 1
ATOM 582 C CA . LEU A 1 78 ? 10.548 9.140 -14.773 1.00 93.00 78 LEU A CA 1
ATOM 583 C C . LEU A 1 78 ? 9.031 8.940 -14.830 1.00 93.00 78 LEU A C 1
ATOM 585 O O . LEU A 1 78 ? 8.346 9.264 -13.867 1.00 93.00 78 LEU A O 1
ATOM 589 N N . SER A 1 79 ? 8.509 8.318 -15.890 1.00 94.75 79 SER A N 1
ATOM 590 C CA . SER A 1 79 ? 7.074 8.040 -15.986 1.00 94.75 79 SER A CA 1
ATOM 591 C C . SER A 1 79 ? 6.590 7.043 -14.933 1.00 94.75 79 SER A C 1
ATOM 593 O O . SER A 1 79 ? 5.471 7.172 -14.461 1.00 94.75 79 SER A O 1
ATOM 595 N N . ALA A 1 80 ? 7.411 6.072 -14.515 1.00 92.94 80 ALA A N 1
ATOM 596 C CA . ALA A 1 80 ? 7.065 5.179 -13.406 1.00 92.94 80 ALA A CA 1
ATOM 597 C C . ALA A 1 80 ? 7.008 5.940 -12.068 1.00 92.94 80 ALA A C 1
ATOM 599 O O . ALA A 1 80 ? 6.113 5.704 -11.255 1.00 92.94 80 ALA A O 1
ATOM 600 N N . ALA A 1 81 ? 7.919 6.897 -11.863 1.00 91.06 81 ALA A N 1
ATOM 601 C CA . ALA A 1 81 ? 7.895 7.784 -10.703 1.00 91.06 81 ALA A CA 1
ATOM 602 C C . ALA A 1 81 ? 6.677 8.723 -10.700 1.00 91.06 81 ALA A C 1
ATOM 604 O O . ALA A 1 81 ? 6.097 8.977 -9.640 1.00 91.06 81 ALA A O 1
ATOM 605 N N . ASP A 1 82 ? 6.274 9.219 -11.870 1.00 92.69 82 ASP A N 1
ATOM 606 C CA . ASP A 1 82 ? 5.066 10.027 -12.050 1.00 92.69 82 ASP A CA 1
ATOM 607 C C . ASP A 1 82 ? 3.809 9.190 -11.798 1.00 92.69 82 ASP A C 1
ATOM 609 O O . ASP A 1 82 ? 3.012 9.547 -10.929 1.00 92.69 82 ASP A O 1
ATOM 613 N N . ALA A 1 83 ? 3.700 8.019 -12.435 1.00 94.19 83 ALA A N 1
ATOM 614 C CA . ALA A 1 83 ? 2.595 7.080 -12.261 1.00 94.19 83 ALA A CA 1
ATOM 615 C C . ALA A 1 83 ? 2.396 6.712 -10.788 1.00 94.19 83 ALA A C 1
ATOM 617 O O . ALA A 1 83 ? 1.283 6.798 -10.278 1.00 94.19 83 ALA A O 1
ATOM 618 N N . ARG A 1 84 ? 3.476 6.392 -10.063 1.00 92.44 84 ARG A N 1
ATOM 619 C CA . ARG A 1 84 ? 3.422 6.137 -8.617 1.00 92.44 84 ARG A CA 1
ATOM 620 C C . ARG A 1 84 ? 2.758 7.294 -7.863 1.00 92.44 84 ARG A C 1
ATOM 622 O O . ARG A 1 84 ? 1.851 7.091 -7.069 1.00 92.44 84 ARG A O 1
ATOM 629 N N . ARG A 1 85 ? 3.163 8.539 -8.104 1.00 90.94 85 ARG A N 1
ATOM 630 C CA . ARG A 1 85 ? 2.569 9.689 -7.397 1.00 90.94 85 ARG A CA 1
ATOM 631 C C . ARG A 1 85 ? 1.107 9.910 -7.791 1.00 90.94 85 ARG A C 1
ATOM 633 O O . ARG A 1 85 ? 0.280 10.181 -6.923 1.00 90.94 85 ARG A O 1
ATOM 640 N N . GLN A 1 86 ? 0.786 9.758 -9.072 1.00 93.44 86 GLN A N 1
ATOM 641 C CA . GLN A 1 86 ? -0.566 9.959 -9.587 1.00 93.44 86 GLN A CA 1
ATOM 642 C C . GLN A 1 86 ? -1.543 8.886 -9.103 1.00 93.44 86 GLN A C 1
ATOM 644 O O . GLN A 1 86 ? -2.676 9.200 -8.750 1.00 93.44 86 GLN A O 1
ATOM 649 N N . TRP A 1 87 ? -1.106 7.635 -8.967 1.00 95.38 87 TRP A N 1
ATOM 650 C CA . TRP A 1 87 ? -1.938 6.575 -8.405 1.00 95.38 87 TRP A CA 1
ATOM 651 C C . TRP A 1 87 ? -2.277 6.801 -6.920 1.00 95.38 87 TRP A C 1
ATOM 653 O O . TRP A 1 87 ? -3.396 6.496 -6.501 1.00 95.38 87 TRP A O 1
ATOM 663 N N . LEU A 1 88 ? -1.398 7.430 -6.126 1.00 92.44 88 LEU A N 1
ATOM 664 C CA . LEU A 1 88 ? -1.770 7.890 -4.776 1.00 92.44 88 LEU A CA 1
ATOM 665 C C . LEU A 1 88 ? -2.840 8.989 -4.817 1.00 92.44 88 LEU A C 1
ATOM 667 O O . LEU A 1 88 ? -3.759 8.982 -3.997 1.00 92.44 88 LEU A O 1
ATOM 671 N N . LEU A 1 89 ? -2.753 9.913 -5.778 1.00 91.56 89 LEU A N 1
ATOM 672 C CA . LEU A 1 89 ? -3.782 10.937 -5.979 1.00 91.56 89 LEU A CA 1
ATOM 673 C C . LEU A 1 89 ? -5.118 10.317 -6.392 1.00 91.56 89 LEU A C 1
ATOM 675 O O . LEU A 1 89 ? -6.148 10.756 -5.888 1.00 91.56 89 LEU A O 1
ATOM 679 N N . VAL A 1 90 ? -5.117 9.263 -7.213 1.00 94.12 90 VAL A N 1
ATOM 680 C CA . VAL A 1 90 ? -6.322 8.469 -7.502 1.00 94.12 90 VAL A CA 1
ATOM 681 C C . VAL A 1 90 ? -6.898 7.890 -6.212 1.00 94.12 90 VAL A C 1
ATOM 683 O O . VAL A 1 90 ? -8.092 8.040 -5.965 1.00 94.12 90 VAL A O 1
ATOM 686 N N . ALA A 1 91 ? -6.070 7.297 -5.347 1.00 92.50 91 ALA A N 1
ATOM 687 C CA . ALA A 1 91 ? -6.555 6.734 -4.088 1.00 92.50 91 ALA A CA 1
ATOM 688 C C . ALA A 1 91 ? -7.219 7.786 -3.180 1.00 92.50 91 ALA A C 1
ATOM 690 O O . ALA A 1 91 ? -8.221 7.496 -2.527 1.00 92.50 91 ALA A O 1
ATOM 691 N N . ALA A 1 92 ? -6.683 9.009 -3.151 1.00 89.88 92 ALA A N 1
ATOM 692 C CA . ALA A 1 92 ? -7.203 10.090 -2.320 1.00 89.88 92 ALA A CA 1
ATOM 693 C C . ALA A 1 92 ? -8.429 10.802 -2.914 1.00 89.88 92 ALA A C 1
ATOM 695 O O . ALA A 1 92 ? -9.333 11.179 -2.167 1.00 89.88 92 ALA A O 1
ATOM 696 N N . ASN A 1 93 ? -8.466 10.978 -4.238 1.00 89.12 93 ASN A N 1
ATOM 697 C CA . ASN A 1 93 ? -9.467 11.797 -4.921 1.00 89.12 93 ASN A CA 1
ATOM 698 C C . ASN A 1 93 ? -10.625 11.001 -5.529 1.00 89.12 93 ASN A C 1
ATOM 700 O O . ASN A 1 93 ? -11.668 11.593 -5.800 1.00 89.12 93 ASN A O 1
ATOM 704 N N . CYS A 1 94 ? -10.484 9.686 -5.732 1.00 90.62 94 CYS A N 1
ATOM 705 C CA . CYS A 1 94 ? -11.520 8.836 -6.320 1.00 90.62 94 CYS A CA 1
ATOM 706 C C . CYS A 1 94 ? -12.201 7.938 -5.277 1.00 90.62 94 CYS A C 1
ATOM 708 O O . CYS A 1 94 ? -11.668 6.875 -4.930 1.00 90.62 94 CYS A O 1
ATOM 710 N N . PRO A 1 95 ? -13.422 8.283 -4.818 1.00 80.12 95 PRO A N 1
ATOM 711 C CA . PRO A 1 95 ? -14.198 7.411 -3.947 1.00 80.12 95 PRO A CA 1
ATOM 712 C C . PRO A 1 95 ? -14.402 6.034 -4.593 1.00 80.12 95 PRO A C 1
ATOM 714 O O . PRO A 1 95 ? -14.935 5.926 -5.694 1.00 80.12 95 PRO A O 1
ATOM 717 N N . GLY A 1 96 ? -13.974 4.974 -3.907 1.00 86.19 96 GLY A N 1
ATOM 718 C CA . GLY A 1 96 ? -14.087 3.591 -4.386 1.00 86.19 96 GLY A CA 1
ATOM 719 C C . GLY A 1 96 ? -12.899 3.071 -5.203 1.00 86.19 96 GLY A C 1
ATOM 720 O O . GLY A 1 96 ? -12.867 1.880 -5.488 1.00 86.19 96 GLY A O 1
ATOM 721 N N . ARG A 1 97 ? -11.900 3.907 -5.523 1.00 92.06 97 ARG A N 1
ATOM 722 C CA . ARG A 1 97 ? -10.638 3.473 -6.159 1.00 92.06 97 ARG A CA 1
ATOM 723 C C . ARG A 1 97 ? -9.430 3.575 -5.225 1.00 92.06 97 ARG A C 1
ATOM 725 O O . ARG A 1 97 ? -8.295 3.588 -5.688 1.00 92.06 97 ARG A O 1
ATOM 732 N N . PHE A 1 98 ? -9.662 3.617 -3.911 1.00 92.88 98 PHE A N 1
ATOM 733 C CA . PHE A 1 98 ? -8.586 3.663 -2.916 1.00 92.88 98 PHE A CA 1
ATOM 734 C C . PHE A 1 98 ? -7.620 2.482 -3.073 1.00 92.88 98 PHE A C 1
ATOM 736 O O . PHE A 1 98 ? -6.415 2.685 -3.201 1.00 92.88 98 PHE A O 1
ATOM 743 N N . ALA A 1 99 ? -8.163 1.261 -3.137 1.00 93.62 99 ALA A N 1
ATOM 744 C CA . ALA A 1 99 ? -7.366 0.052 -3.310 1.00 93.62 99 ALA A CA 1
ATOM 745 C C . ALA A 1 99 ? -6.616 0.032 -4.646 1.00 93.62 99 ALA A C 1
ATOM 747 O O . ALA A 1 99 ? -5.420 -0.243 -4.680 1.00 93.62 99 ALA A O 1
ATOM 748 N N . GLU A 1 100 ? -7.300 0.384 -5.740 1.00 94.50 100 GLU A N 1
ATOM 749 C CA . GLU A 1 100 ? -6.678 0.472 -7.062 1.00 94.50 100 GLU A CA 1
ATOM 750 C C . GLU A 1 100 ? -5.501 1.445 -7.068 1.00 94.50 100 GLU A C 1
ATOM 752 O O . GLU A 1 100 ? -4.403 1.076 -7.482 1.00 94.50 100 GLU A O 1
ATOM 757 N N . GLY A 1 101 ? -5.713 2.657 -6.555 1.00 94.38 101 GLY A N 1
ATOM 758 C CA . GLY A 1 101 ? -4.669 3.663 -6.465 1.00 94.38 101 GLY A CA 1
ATOM 759 C C . GLY A 1 101 ? -3.490 3.193 -5.616 1.00 94.38 101 GLY A C 1
ATOM 760 O O . GLY A 1 101 ? -2.364 3.199 -6.098 1.00 94.38 101 GLY A O 1
ATOM 761 N N . ALA A 1 102 ? -3.714 2.702 -4.393 1.00 94.00 102 ALA A N 1
ATOM 762 C CA . ALA A 1 102 ? -2.625 2.246 -3.523 1.00 94.00 102 ALA A CA 1
ATOM 763 C C . ALA A 1 102 ? -1.797 1.109 -4.158 1.00 94.00 102 ALA A C 1
ATOM 765 O O . ALA A 1 102 ? -0.564 1.140 -4.148 1.00 94.00 102 ALA A O 1
ATOM 766 N N . LEU A 1 103 ? -2.461 0.132 -4.773 1.00 94.88 103 LEU A N 1
ATOM 767 C CA . LEU A 1 103 ? -1.808 -1.037 -5.353 1.00 94.88 103 LEU A CA 1
ATOM 768 C C . LEU A 1 103 ? -1.074 -0.743 -6.670 1.00 94.88 103 LEU A C 1
ATOM 770 O O . LEU A 1 103 ? 0.073 -1.164 -6.839 1.00 94.88 103 LEU A O 1
ATOM 774 N N . ARG A 1 104 ? -1.687 0.007 -7.598 1.00 95.31 104 ARG A N 1
ATOM 775 C CA . ARG A 1 104 ? -1.011 0.440 -8.839 1.00 95.31 104 ARG A CA 1
ATOM 776 C C . ARG A 1 104 ? 0.164 1.357 -8.542 1.00 95.31 104 ARG A C 1
ATOM 778 O O . ARG A 1 104 ? 1.189 1.312 -9.224 1.00 95.31 104 ARG A O 1
ATOM 785 N N . SER A 1 105 ? 0.038 2.146 -7.484 1.00 93.88 105 SER A N 1
ATOM 786 C CA . SER A 1 105 ? 1.112 2.982 -6.991 1.00 93.88 105 SER A CA 1
ATOM 787 C C . SER A 1 105 ? 2.309 2.158 -6.508 1.00 93.88 105 SER A C 1
ATOM 789 O O . SER A 1 105 ? 3.437 2.386 -6.947 1.00 93.88 105 SER A O 1
ATOM 791 N N . ALA A 1 106 ? 2.065 1.137 -5.682 1.00 92.88 106 ALA A N 1
ATOM 792 C CA . ALA A 1 106 ? 3.097 0.198 -5.248 1.00 92.88 106 ALA A CA 1
ATOM 793 C C . ALA A 1 106 ? 3.745 -0.544 -6.433 1.00 92.88 106 ALA A C 1
ATOM 795 O O . ALA A 1 106 ? 4.968 -0.633 -6.518 1.00 92.88 106 ALA A O 1
ATOM 796 N N . ARG A 1 107 ? 2.953 -0.999 -7.411 1.00 93.00 107 ARG A N 1
ATOM 797 C CA . ARG A 1 107 ? 3.470 -1.622 -8.643 1.00 93.00 107 ARG A CA 1
ATOM 798 C C . ARG A 1 107 ? 4.349 -0.666 -9.459 1.00 93.00 107 ARG A C 1
ATOM 800 O O . ARG A 1 107 ? 5.397 -1.067 -9.962 1.00 93.00 107 ARG A O 1
ATOM 807 N N . SER A 1 108 ? 3.943 0.597 -9.576 1.00 92.56 108 SE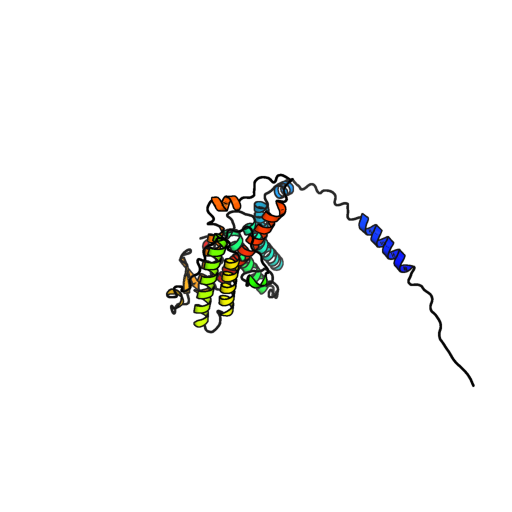R A N 1
ATOM 808 C CA . SER A 1 108 ? 4.727 1.633 -10.260 1.00 92.56 108 SER A CA 1
ATOM 809 C C . SER A 1 108 ? 6.061 1.885 -9.552 1.00 92.56 108 SER A C 1
ATOM 811 O O . SER A 1 108 ? 7.073 2.104 -10.215 1.00 92.56 108 SER A O 1
ATOM 813 N N . ALA A 1 109 ? 6.092 1.775 -8.219 1.00 90.31 109 ALA A N 1
ATOM 814 C CA . ALA A 1 109 ? 7.323 1.850 -7.434 1.00 90.31 109 ALA A CA 1
ATOM 815 C C . ALA A 1 109 ? 8.291 0.694 -7.744 1.00 90.31 109 ALA A C 1
ATOM 817 O O . ALA A 1 109 ? 9.480 0.944 -7.925 1.00 90.31 109 ALA A O 1
ATOM 818 N N . VAL A 1 110 ? 7.790 -0.540 -7.889 1.00 90.12 110 VAL A N 1
ATOM 819 C CA . VAL A 1 110 ? 8.608 -1.694 -8.320 1.00 90.12 110 VAL A CA 1
ATOM 820 C C . VAL A 1 110 ? 9.207 -1.439 -9.705 1.00 90.12 110 VAL A C 1
ATOM 822 O O . VAL A 1 110 ? 10.418 -1.539 -9.889 1.00 90.12 110 VAL A O 1
ATOM 825 N N . ALA A 1 111 ? 8.385 -1.011 -10.669 1.00 90.69 111 ALA A N 1
ATOM 826 C CA . ALA A 1 111 ? 8.858 -0.700 -12.019 1.00 90.69 111 ALA A CA 1
ATOM 827 C C . ALA A 1 111 ? 9.914 0.423 -12.029 1.00 90.69 111 ALA A C 1
ATOM 829 O O . ALA A 1 111 ? 10.901 0.350 -12.766 1.00 90.69 111 ALA A O 1
ATOM 830 N N . GLN A 1 112 ? 9.727 1.456 -11.201 1.00 90.94 112 GLN A N 1
ATOM 831 C CA . GLN A 1 112 ? 10.700 2.530 -11.015 1.00 90.94 112 GLN A CA 1
ATOM 832 C C . GLN A 1 112 ? 12.016 1.990 -10.431 1.00 90.94 112 GLN A C 1
ATOM 834 O O . GLN A 1 112 ? 13.086 2.349 -10.925 1.00 90.94 112 GLN A O 1
ATOM 839 N N . HIS A 1 113 ? 11.951 1.128 -9.413 1.00 87.81 113 HIS A N 1
ATOM 840 C CA . HIS A 1 113 ? 13.123 0.538 -8.767 1.00 87.81 113 HIS A CA 1
ATOM 841 C C . HIS A 1 113 ? 13.943 -0.328 -9.736 1.00 87.81 113 HIS A C 1
ATOM 843 O O . HIS A 1 113 ? 15.149 -0.120 -9.873 1.00 87.81 113 HIS A O 1
ATOM 849 N N . ASP A 1 114 ? 13.294 -1.221 -10.486 1.00 89.38 114 ASP A N 1
ATOM 850 C CA . ASP A 1 114 ? 13.957 -2.084 -11.476 1.00 89.38 114 ASP A CA 1
ATOM 851 C C . ASP A 1 114 ? 14.707 -1.266 -12.542 1.00 89.38 114 ASP A C 1
ATOM 853 O O . ASP A 1 114 ? 15.830 -1.587 -12.961 1.00 89.38 114 ASP A O 1
ATOM 857 N N . LEU A 1 115 ? 14.101 -0.156 -12.970 1.00 91.31 115 LEU A N 1
ATOM 858 C CA . LEU A 1 115 ? 14.719 0.776 -13.906 1.00 91.31 115 LEU A CA 1
ATOM 859 C C . LEU A 1 115 ? 15.868 1.555 -13.264 1.00 91.31 115 LEU A C 1
ATOM 861 O O . LEU A 1 115 ? 16.889 1.747 -13.923 1.00 91.31 115 LEU A O 1
ATOM 865 N N . ALA A 1 116 ? 15.750 1.961 -11.998 1.00 90.19 116 ALA A N 1
ATOM 866 C CA . ALA A 1 116 ? 16.826 2.625 -11.266 1.00 90.19 116 ALA A CA 1
ATOM 867 C C . ALA A 1 116 ? 18.073 1.736 -11.167 1.00 90.19 116 ALA A C 1
ATOM 869 O O . ALA A 1 116 ? 19.174 2.195 -11.474 1.00 90.19 116 ALA A O 1
ATOM 870 N N . VAL A 1 117 ? 17.891 0.452 -10.833 1.00 89.81 117 VAL A N 1
ATOM 871 C CA . VAL A 1 117 ? 18.968 -0.551 -10.793 1.00 89.81 117 VAL A CA 1
ATOM 872 C C . VAL A 1 117 ? 19.629 -0.682 -12.165 1.00 89.81 117 VAL A C 1
ATOM 874 O O . VAL A 1 117 ? 20.855 -0.630 -12.279 1.00 89.81 117 VAL A O 1
ATOM 877 N N . THR A 1 118 ? 18.825 -0.779 -13.225 1.00 90.31 118 THR A N 1
ATOM 878 C CA . THR A 1 118 ? 19.323 -0.877 -14.607 1.00 90.31 118 THR A CA 1
ATOM 879 C C . THR A 1 118 ? 20.114 0.368 -15.026 1.00 90.31 118 THR A C 1
ATOM 881 O O . THR A 1 118 ? 21.138 0.267 -15.703 1.00 90.31 118 THR A O 1
ATOM 884 N N . LEU A 1 119 ? 19.651 1.549 -14.616 1.00 91.38 119 LEU A N 1
ATOM 885 C CA . LEU A 1 119 ? 20.263 2.843 -14.914 1.00 91.38 119 LEU A CA 1
ATOM 886 C C . LEU A 1 119 ? 21.435 3.195 -13.986 1.00 91.38 119 LEU A C 1
ATOM 888 O O . LEU A 1 119 ? 22.113 4.188 -14.242 1.00 91.38 119 LEU A O 1
ATOM 892 N N . ARG A 1 120 ? 21.684 2.398 -12.934 1.00 91.44 120 ARG A N 1
ATOM 893 C CA . ARG A 1 120 ? 22.645 2.692 -11.855 1.00 91.44 120 ARG A CA 1
ATOM 894 C C . ARG A 1 120 ? 22.403 4.059 -11.210 1.00 91.44 120 ARG A C 1
ATOM 896 O O . ARG A 1 120 ? 23.342 4.795 -10.918 1.00 91.44 120 ARG A O 1
ATOM 903 N N . ILE A 1 121 ? 21.132 4.404 -11.030 1.00 86.31 121 ILE A N 1
ATOM 904 C CA . ILE A 1 121 ? 20.732 5.575 -10.254 1.00 86.31 121 ILE A CA 1
ATOM 905 C C . ILE A 1 121 ? 20.712 5.147 -8.791 1.00 86.31 121 ILE A C 1
ATOM 907 O O . ILE A 1 121 ? 19.989 4.217 -8.433 1.00 86.31 121 ILE A O 1
ATOM 911 N N . ASP A 1 122 ? 21.474 5.846 -7.949 1.00 72.25 122 ASP A N 1
ATOM 912 C CA . ASP A 1 122 ? 21.416 5.691 -6.496 1.00 72.25 122 ASP A CA 1
ATOM 913 C C . ASP A 1 122 ? 20.073 6.237 -5.984 1.00 72.25 122 ASP A C 1
ATOM 915 O O . ASP A 1 122 ? 19.937 7.373 -5.525 1.00 72.25 122 ASP A O 1
ATOM 919 N N . ALA A 1 123 ? 19.034 5.412 -6.101 1.00 61.06 123 ALA A N 1
ATOM 920 C CA . ALA A 1 123 ? 17.676 5.727 -5.672 1.00 61.06 123 ALA A CA 1
ATOM 921 C C . ALA A 1 123 ? 17.504 5.689 -4.141 1.00 61.06 123 ALA A C 1
ATOM 923 O O . ALA A 1 123 ? 16.392 5.875 -3.651 1.00 61.06 123 ALA A O 1
ATOM 924 N N . SER A 1 124 ? 18.594 5.540 -3.377 1.00 48.75 124 SER A N 1
ATOM 925 C CA . SER A 1 124 ? 18.629 5.690 -1.913 1.00 48.75 124 SER A CA 1
ATOM 926 C C . SER A 1 124 ? 18.167 7.074 -1.428 1.00 48.75 124 SER A C 1
ATOM 928 O O . SER A 1 124 ? 17.942 7.273 -0.242 1.00 48.75 124 SER A O 1
ATOM 930 N N . SER A 1 125 ? 17.991 8.035 -2.340 1.00 40.34 125 SER A N 1
ATOM 931 C CA . SER A 1 125 ? 17.419 9.364 -2.082 1.00 40.34 125 SER A CA 1
ATOM 932 C C . SER A 1 125 ? 15.913 9.491 -2.375 1.00 40.34 125 SER A C 1
ATOM 934 O O . SER A 1 125 ? 15.337 10.538 -2.097 1.00 40.34 125 SER A O 1
ATOM 936 N N . SER A 1 126 ? 15.250 8.442 -2.883 1.00 44.09 126 SER A N 1
ATOM 937 C CA . SER A 1 126 ? 13.778 8.393 -3.034 1.00 44.09 126 SER A CA 1
ATOM 938 C C . SER A 1 126 ? 13.038 7.934 -1.763 1.00 44.09 126 SER A C 1
ATOM 940 O O . SER A 1 126 ? 11.813 7.838 -1.737 1.00 44.09 126 SER A O 1
ATOM 942 N N . ASP A 1 127 ? 13.775 7.758 -0.661 1.00 41.69 127 ASP A N 1
ATOM 943 C CA . ASP A 1 127 ? 13.275 7.480 0.698 1.00 41.69 127 ASP A CA 1
ATOM 944 C C . ASP A 1 127 ? 12.415 8.615 1.315 1.00 41.69 127 ASP A C 1
ATOM 946 O O . ASP A 1 127 ? 11.963 8.521 2.468 1.00 41.69 127 ASP A O 1
ATOM 950 N N . ASP A 1 128 ? 12.160 9.693 0.565 1.00 45.66 128 ASP A N 1
ATOM 951 C CA . ASP A 1 128 ? 11.365 10.849 0.998 1.00 45.66 128 ASP A CA 1
ATOM 952 C C . ASP A 1 128 ? 9.881 10.787 0.581 1.00 45.66 128 ASP A C 1
ATOM 954 O O . ASP A 1 128 ? 9.081 11.633 0.973 1.00 45.66 128 ASP A O 1
ATOM 958 N N . ASP A 1 129 ? 9.455 9.745 -0.141 1.00 51.28 129 ASP A N 1
ATOM 959 C CA . ASP A 1 129 ? 8.074 9.657 -0.648 1.00 51.28 129 ASP A CA 1
ATOM 960 C C . ASP A 1 129 ? 7.058 9.070 0.352 1.00 51.28 129 ASP A C 1
ATOM 962 O O . ASP A 1 129 ? 5.879 8.902 0.037 1.00 51.28 129 ASP A O 1
ATOM 966 N N . GLY A 1 130 ? 7.484 8.759 1.580 1.00 53.12 130 GLY A N 1
ATOM 967 C CA . GLY A 1 130 ? 6.575 8.400 2.674 1.00 53.12 130 GLY A CA 1
ATOM 968 C C . GLY A 1 130 ? 5.949 6.999 2.611 1.00 53.12 130 GLY A C 1
ATOM 969 O O . GLY A 1 130 ? 5.016 6.748 3.374 1.00 53.12 130 GLY A O 1
ATOM 970 N N . TYR A 1 131 ? 6.463 6.097 1.767 1.00 60.81 131 TYR A N 1
ATOM 971 C CA . TYR A 1 131 ? 6.051 4.685 1.695 1.00 60.81 131 TYR A CA 1
ATOM 972 C C . TYR A 1 131 ? 6.496 3.908 2.929 1.00 60.81 131 TYR A C 1
ATOM 974 O O . TYR A 1 131 ? 7.690 3.854 3.212 1.00 60.81 131 TYR A O 1
ATOM 982 N N . GLY A 1 132 ? 5.554 3.302 3.660 1.00 53.69 132 GLY A N 1
ATOM 983 C CA . GLY A 1 132 ? 5.844 2.337 4.736 1.00 53.69 132 GLY A CA 1
ATOM 984 C C . GLY A 1 132 ? 6.717 2.859 5.889 1.00 53.69 132 GLY A C 1
ATOM 985 O O . GLY A 1 132 ? 7.149 2.083 6.740 1.00 53.69 132 GLY A O 1
ATOM 986 N N . ARG A 1 133 ? 7.011 4.167 5.933 1.00 62.19 133 ARG A N 1
ATOM 987 C CA . ARG A 1 133 ? 7.807 4.788 6.997 1.00 62.19 133 ARG A CA 1
ATOM 988 C C . ARG A 1 133 ? 6.943 5.017 8.236 1.00 62.19 133 ARG A C 1
ATOM 990 O O . ARG A 1 133 ? 5.747 5.279 8.100 1.00 62.19 133 ARG A O 1
ATOM 997 N N . PRO A 1 134 ? 7.547 5.027 9.439 1.00 60.06 134 PRO A N 1
ATOM 998 C CA . PRO A 1 134 ? 6.820 5.346 10.653 1.00 60.06 134 PRO A CA 1
ATOM 999 C C . PRO A 1 134 ? 6.090 6.693 10.537 1.00 60.06 134 PRO A C 1
ATOM 1001 O O . PRO A 1 134 ? 6.717 7.739 10.332 1.00 60.06 134 PRO A O 1
ATOM 1004 N N . LEU A 1 135 ? 4.771 6.688 10.737 1.00 60.56 135 LEU A N 1
ATOM 1005 C CA . LEU A 1 135 ? 3.921 7.882 10.807 1.00 60.56 135 LEU A CA 1
ATOM 1006 C C . LEU A 1 135 ? 4.427 8.880 11.863 1.00 60.56 135 LEU A C 1
ATOM 1008 O O . LEU A 1 135 ? 4.183 10.083 11.756 1.00 60.56 135 LEU A O 1
ATOM 1012 N N . ALA A 1 136 ? 5.172 8.386 12.859 1.00 49.16 136 ALA A N 1
ATOM 1013 C CA . ALA A 1 136 ? 5.814 9.162 13.915 1.00 49.16 136 ALA A CA 1
ATOM 1014 C C . ALA A 1 136 ? 6.769 10.258 13.397 1.00 49.16 136 ALA A C 1
ATOM 1016 O O . ALA A 1 136 ? 6.892 11.295 14.041 1.00 49.16 136 ALA A O 1
ATOM 1017 N N . GLY A 1 137 ? 7.405 10.078 12.233 1.00 49.69 137 GLY A N 1
ATOM 1018 C CA . GLY A 1 137 ? 8.322 11.072 11.657 1.00 49.69 137 GLY A CA 1
ATOM 1019 C C . GLY A 1 137 ? 7.652 12.157 10.807 1.00 49.69 137 GLY A C 1
ATOM 1020 O O . GLY A 1 137 ? 8.311 13.117 10.420 1.00 49.69 137 GLY A O 1
ATOM 1021 N N . ARG A 1 138 ? 6.357 12.019 10.486 1.00 56.97 138 ARG A N 1
ATOM 1022 C CA . ARG A 1 138 ? 5.700 12.826 9.440 1.00 56.97 138 ARG A CA 1
ATOM 1023 C C . ARG A 1 138 ? 4.866 14.002 9.953 1.00 56.97 138 ARG A C 1
ATOM 1025 O O . ARG A 1 138 ? 4.284 14.703 9.132 1.00 56.97 138 ARG A O 1
ATOM 1032 N N . ASN A 1 139 ? 4.749 14.210 11.273 1.00 53.75 139 ASN A N 1
ATOM 1033 C CA . ASN A 1 139 ? 3.800 15.169 11.878 1.00 53.75 139 ASN A CA 1
ATOM 1034 C C . ASN A 1 139 ? 2.399 15.118 11.229 1.00 53.75 139 ASN A C 1
ATOM 1036 O O . ASN A 1 139 ? 1.687 16.120 11.171 1.00 53.75 139 ASN A O 1
ATOM 1040 N N . ALA A 1 140 ? 2.005 13.951 10.706 1.00 62.34 140 ALA A N 1
ATOM 1041 C CA . ALA A 1 140 ? 0.785 13.811 9.937 1.00 62.34 140 ALA A CA 1
ATOM 1042 C C . ALA A 1 140 ? -0.397 13.896 10.906 1.00 62.34 140 ALA A C 1
ATOM 1044 O O . ALA A 1 140 ? -0.605 13.012 11.741 1.00 62.34 140 ALA A O 1
ATOM 1045 N N . ALA A 1 141 ? -1.137 14.999 10.835 1.00 66.69 141 ALA A N 1
ATOM 1046 C CA . ALA A 1 141 ? -2.426 15.131 11.488 1.00 66.69 141 ALA A CA 1
ATOM 1047 C C . ALA A 1 141 ? -3.477 14.553 10.539 1.00 66.69 141 ALA A C 1
ATOM 1049 O O . ALA A 1 141 ? -3.918 15.234 9.615 1.00 66.69 141 ALA A O 1
ATOM 1050 N N . ILE A 1 142 ? -3.842 13.288 10.746 1.00 79.25 142 ILE A N 1
ATOM 1051 C CA . ILE A 1 142 ? -4.927 12.662 9.991 1.00 79.25 142 ILE A CA 1
ATOM 1052 C C . ILE A 1 142 ? -6.244 13.213 10.534 1.00 79.25 142 ILE A C 1
ATOM 1054 O O . ILE A 1 142 ? -6.535 13.102 11.725 1.00 79.25 142 ILE A O 1
ATOM 1058 N N . ARG A 1 143 ? -7.015 13.870 9.668 1.00 80.94 143 ARG A N 1
ATOM 1059 C CA . ARG A 1 143 ? -8.279 14.532 10.004 1.00 80.94 143 ARG A CA 1
ATOM 1060 C C . ARG A 1 143 ? -9.297 14.313 8.886 1.00 80.94 143 ARG A C 1
ATOM 1062 O O . ARG A 1 143 ? -8.935 14.156 7.726 1.00 80.94 143 ARG A O 1
ATOM 1069 N N . GLY A 1 144 ? -10.582 14.321 9.235 1.00 79.81 144 GLY A N 1
ATOM 1070 C CA . GLY A 1 144 ? -11.662 14.087 8.265 1.00 79.81 144 GLY A CA 1
ATOM 1071 C C . GLY A 1 144 ? -11.809 12.624 7.821 1.00 79.81 144 GLY A C 1
ATOM 1072 O O . GLY A 1 144 ? -12.514 12.361 6.847 1.00 79.81 144 GLY A O 1
ATOM 1073 N N . VAL A 1 145 ? -11.159 11.696 8.534 1.00 85.62 145 VAL A N 1
ATOM 1074 C CA . VAL A 1 145 ? -11.287 10.235 8.405 1.00 85.62 145 VAL A CA 1
ATOM 1075 C C . VAL A 1 145 ? -11.964 9.703 9.673 1.00 85.62 145 VAL A C 1
ATOM 1077 O O . VAL A 1 145 ? -11.666 10.183 10.768 1.00 85.62 145 VAL A O 1
ATOM 1080 N N . GLY A 1 146 ? -12.889 8.750 9.529 1.00 86.50 146 GLY A N 1
ATOM 1081 C CA . GLY A 1 146 ? -13.648 8.185 10.648 1.00 86.50 146 GLY A CA 1
ATOM 1082 C C . GLY A 1 146 ? -12.757 7.467 11.666 1.00 86.50 146 GLY A C 1
ATOM 1083 O O . GLY A 1 146 ? -11.799 6.783 11.301 1.00 86.50 146 GLY A O 1
ATOM 1084 N N . GLY A 1 147 ? -13.085 7.594 12.955 1.00 88.31 147 GLY A N 1
ATOM 1085 C CA . GLY A 1 147 ? -12.342 6.925 14.027 1.00 88.31 147 GLY A CA 1
ATOM 1086 C C . GLY A 1 147 ? -12.366 5.400 13.907 1.00 88.31 147 GLY A C 1
ATOM 1087 O O . GLY A 1 147 ? -11.371 4.754 14.218 1.00 88.31 147 GLY A O 1
ATOM 1088 N N . GLY A 1 148 ? -13.458 4.823 13.390 1.00 90.31 148 GLY A N 1
ATOM 1089 C CA . GLY A 1 148 ? -13.553 3.389 13.101 1.00 90.31 148 GLY A CA 1
ATOM 1090 C C . GLY A 1 148 ? -12.520 2.922 12.072 1.00 90.31 148 GLY A C 1
ATOM 1091 O O . GLY A 1 148 ? -11.810 1.954 12.329 1.00 90.31 148 GLY A O 1
ATOM 1092 N N . VAL A 1 149 ? -12.363 3.663 10.968 1.00 91.94 149 VAL A N 1
ATOM 1093 C CA . VAL A 1 149 ? -11.353 3.390 9.928 1.00 91.94 149 VAL A CA 1
ATOM 1094 C C . VAL A 1 149 ? -9.951 3.379 10.529 1.00 91.94 149 VAL A C 1
ATOM 1096 O O . VAL A 1 149 ? -9.215 2.409 10.371 1.00 91.94 149 VAL A O 1
ATOM 1099 N N . LEU A 1 150 ? -9.597 4.431 11.274 1.00 93.06 150 LEU A N 1
ATOM 1100 C CA . LEU A 1 150 ? -8.274 4.547 11.893 1.00 93.06 150 LEU A CA 1
ATOM 1101 C C . LEU A 1 150 ? -8.021 3.454 12.938 1.00 93.06 150 LEU A C 1
ATOM 1103 O O . LEU A 1 150 ? -6.897 2.972 13.044 1.00 93.06 150 LEU A O 1
ATOM 1107 N N . ALA A 1 151 ? -9.046 3.036 13.684 1.00 93.81 151 ALA A N 1
ATOM 1108 C CA . ALA A 1 151 ? -8.934 1.945 14.645 1.00 93.81 151 ALA A CA 1
ATOM 1109 C C . ALA A 1 151 ? -8.750 0.575 13.969 1.00 93.81 151 ALA A C 1
ATOM 1111 O O . ALA A 1 151 ? -7.964 -0.242 14.450 1.00 93.81 151 ALA A O 1
ATOM 1112 N N . THR A 1 152 ? -9.426 0.321 12.843 1.00 94.56 152 THR A N 1
ATOM 1113 C CA . THR A 1 152 ? -9.230 -0.910 12.064 1.00 94.56 152 THR A CA 1
ATOM 1114 C C . THR A 1 152 ? -7.848 -0.938 11.409 1.00 94.56 152 THR A C 1
ATOM 1116 O O . THR A 1 152 ? -7.157 -1.948 11.527 1.00 94.56 152 THR A O 1
ATOM 1119 N N . MET A 1 153 ? -7.385 0.173 10.823 1.00 94.62 153 MET A N 1
ATOM 1120 C CA . MET A 1 153 ? -6.009 0.276 10.310 1.00 94.62 153 MET A CA 1
ATOM 1121 C C . MET A 1 153 ? -4.975 0.085 11.429 1.00 94.62 153 MET A C 1
ATOM 1123 O O . MET A 1 153 ? -4.015 -0.660 11.269 1.00 94.62 153 MET A O 1
ATOM 1127 N N . ALA A 1 154 ? -5.206 0.666 12.612 1.00 95.12 154 ALA A N 1
ATOM 1128 C CA . ALA A 1 154 ? -4.342 0.448 13.772 1.00 95.12 154 ALA A CA 1
ATOM 1129 C C . ALA A 1 154 ? -4.263 -1.031 14.193 1.00 95.12 154 ALA A C 1
ATOM 1131 O O . ALA A 1 154 ? -3.219 -1.485 14.660 1.00 95.12 154 ALA A O 1
ATOM 1132 N N . ALA A 1 155 ? -5.354 -1.788 14.050 1.00 95.81 155 ALA A N 1
ATOM 1133 C CA . ALA A 1 155 ? -5.374 -3.220 14.331 1.00 95.81 155 ALA A CA 1
ATOM 1134 C C . ALA A 1 155 ? -4.644 -4.056 13.271 1.00 95.81 155 ALA A C 1
ATOM 1136 O O . ALA A 1 155 ? -4.024 -5.060 13.633 1.00 95.81 155 ALA A O 1
ATOM 1137 N N . ALA A 1 156 ? -4.688 -3.646 12.001 1.00 95.75 156 ALA A N 1
ATOM 1138 C CA . ALA A 1 156 ? -3.904 -4.259 10.930 1.00 95.75 156 ALA A CA 1
ATOM 1139 C C . ALA A 1 156 ? -2.397 -4.071 11.183 1.00 95.75 156 ALA A C 1
ATOM 1141 O O . ALA A 1 156 ? -1.659 -5.052 11.289 1.00 95.75 156 ALA A O 1
ATOM 1142 N N . GLU A 1 157 ? -1.979 -2.829 11.433 1.00 95.00 157 GLU A N 1
ATOM 1143 C CA . GLU A 1 157 ? -0.593 -2.447 11.729 1.00 95.00 157 GLU A CA 1
ATOM 1144 C C . GLU A 1 157 ? -0.025 -3.160 12.968 1.00 95.00 157 GLU A C 1
ATOM 1146 O O . GLU A 1 157 ? 1.082 -3.699 12.944 1.00 95.00 157 GLU A O 1
ATOM 1151 N N . ASP A 1 158 ? -0.789 -3.245 14.065 1.00 95.94 158 ASP A N 1
ATOM 1152 C CA . ASP A 1 158 ? -0.325 -3.948 15.269 1.00 95.94 158 ASP A CA 1
ATOM 1153 C C . ASP A 1 158 ? -0.173 -5.461 15.040 1.00 95.94 158 ASP A C 1
ATOM 1155 O O . ASP A 1 158 ? 0.776 -6.072 15.544 1.00 95.94 158 ASP A O 1
ATOM 1159 N N . ARG A 1 159 ? -1.074 -6.069 14.256 1.00 95.31 159 ARG A N 1
ATOM 1160 C CA . ARG A 1 159 ? -0.996 -7.490 13.893 1.00 95.31 159 ARG A CA 1
ATOM 1161 C C . ARG A 1 159 ? 0.214 -7.767 13.004 1.00 95.31 159 ARG A C 1
ATOM 1163 O O . ARG A 1 159 ? 0.944 -8.723 13.270 1.00 95.31 159 ARG A O 1
ATOM 1170 N N . ALA A 1 160 ? 0.442 -6.937 11.988 1.00 93.31 160 ALA A N 1
ATOM 1171 C CA . ALA A 1 160 ? 1.594 -7.052 11.101 1.00 93.31 160 ALA A CA 1
ATOM 1172 C C . ALA A 1 160 ? 2.904 -6.852 11.874 1.00 93.31 160 ALA A C 1
ATOM 1174 O O . ALA A 1 160 ? 3.800 -7.693 11.803 1.00 93.31 160 ALA A O 1
ATOM 1175 N N . GLY A 1 161 ? 2.981 -5.812 12.711 1.00 92.38 161 GLY A N 1
ATOM 1176 C CA . GLY A 1 161 ? 4.138 -5.542 13.561 1.00 92.38 161 GLY A CA 1
ATOM 1177 C C . GLY A 1 161 ? 4.461 -6.694 14.515 1.00 92.38 161 GLY A C 1
ATOM 1178 O O . GLY A 1 161 ? 5.619 -7.097 14.631 1.00 92.38 161 GLY A O 1
ATOM 1179 N N . PHE A 1 162 ? 3.444 -7.292 15.145 1.00 93.25 162 PHE A N 1
ATOM 1180 C CA . PHE A 1 162 ? 3.621 -8.504 15.947 1.00 93.25 162 PHE A CA 1
ATOM 1181 C C . PHE A 1 162 ? 4.173 -9.670 15.122 1.00 93.25 162 PHE A C 1
ATOM 1183 O O . PHE A 1 162 ? 5.138 -10.315 15.534 1.00 93.25 162 PHE A O 1
ATOM 1190 N N . ALA A 1 163 ? 3.570 -9.946 13.964 1.00 91.44 163 ALA A N 1
ATOM 1191 C CA . A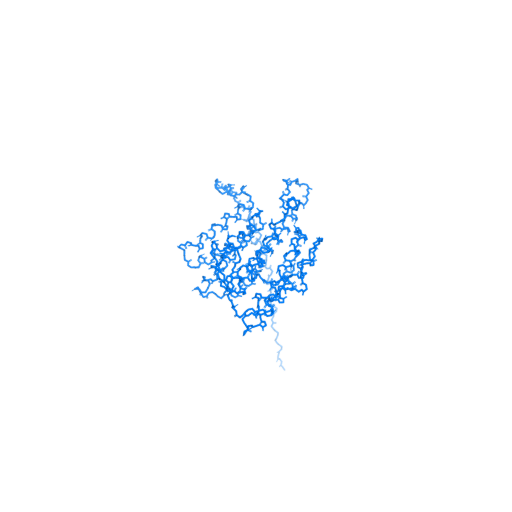LA A 1 163 ? 3.966 -11.062 13.120 1.00 91.44 163 ALA A CA 1
ATOM 1192 C C . ALA A 1 163 ? 5.418 -10.922 12.642 1.00 91.44 163 ALA A C 1
ATOM 1194 O O . ALA A 1 163 ? 6.187 -11.879 12.731 1.00 91.44 163 ALA A O 1
ATOM 1195 N N . LEU A 1 164 ? 5.825 -9.719 12.231 1.00 89.12 164 LEU A N 1
ATOM 1196 C CA . LEU A 1 164 ? 7.202 -9.425 11.841 1.00 89.12 164 LEU A CA 1
ATOM 1197 C C . LEU A 1 164 ? 8.189 -9.581 13.002 1.00 89.12 164 LEU A C 1
ATOM 1199 O O . LEU A 1 164 ? 9.272 -10.114 12.789 1.00 89.12 164 LEU A O 1
ATOM 1203 N N . GLN A 1 165 ? 7.832 -9.198 14.233 1.00 89.75 165 GLN A N 1
ATOM 1204 C CA . GLN A 1 165 ? 8.684 -9.435 15.409 1.00 89.75 165 GLN A CA 1
ATOM 1205 C C . GLN A 1 165 ? 8.859 -10.932 15.702 1.00 89.75 165 GLN A C 1
ATOM 1207 O O . GLN A 1 165 ? 9.967 -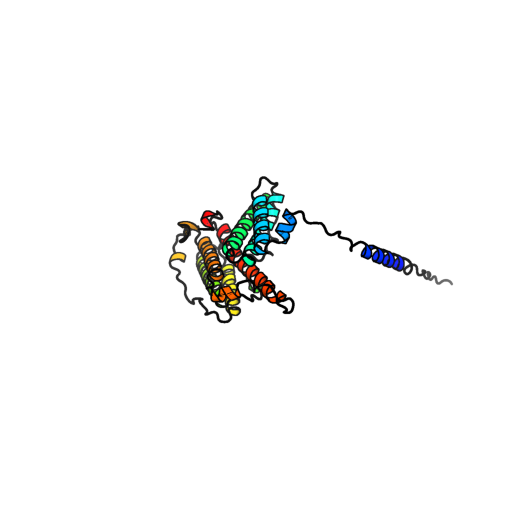11.380 16.005 1.00 89.75 165 GLN A O 1
ATOM 1212 N N . VAL A 1 166 ? 7.787 -11.724 15.575 1.00 89.94 166 VAL A N 1
ATOM 1213 C CA . VAL A 1 166 ? 7.857 -13.186 15.722 1.00 89.94 166 VAL A CA 1
ATOM 1214 C C . VAL A 1 166 ? 8.751 -13.784 14.637 1.00 89.94 166 VAL A C 1
ATOM 1216 O O . VAL A 1 166 ? 9.633 -14.583 14.947 1.00 89.94 166 VAL A O 1
ATOM 1219 N N . LEU A 1 167 ? 8.583 -13.377 13.378 1.00 87.50 167 LEU A N 1
ATOM 1220 C CA . LEU A 1 167 ? 9.404 -13.854 12.262 1.00 87.50 167 LEU A CA 1
ATOM 1221 C C . LEU A 1 167 ? 10.875 -13.440 12.419 1.00 87.50 167 LEU A C 1
ATOM 1223 O O . LEU A 1 167 ? 11.758 -14.280 12.258 1.00 87.50 167 LEU A O 1
ATOM 1227 N N . ALA A 1 168 ? 11.140 -12.200 12.838 1.00 86.50 168 ALA A N 1
ATOM 1228 C CA . ALA A 1 168 ? 12.483 -11.696 13.115 1.00 86.50 168 ALA A CA 1
ATOM 1229 C C . ALA A 1 168 ? 13.192 -12.519 14.195 1.00 86.50 168 ALA A C 1
ATOM 1231 O O . ALA A 1 168 ? 14.359 -12.861 14.026 1.00 86.50 168 ALA A O 1
ATOM 1232 N N . SER A 1 169 ? 12.474 -12.924 15.251 1.00 83.31 169 SER A N 1
ATOM 1233 C CA . SER A 1 169 ? 13.024 -13.782 16.313 1.00 83.31 169 SER A CA 1
ATOM 1234 C C . SER A 1 169 ? 13.444 -15.179 15.833 1.00 83.31 169 SER A C 1
ATOM 1236 O O . SER A 1 169 ? 14.240 -15.842 16.494 1.00 83.31 169 SER A O 1
ATOM 1238 N N . ARG A 1 170 ? 12.910 -15.632 14.689 1.00 81.56 170 ARG A N 1
ATOM 1239 C CA . ARG A 1 170 ? 13.230 -16.925 14.064 1.00 81.56 170 ARG A CA 1
ATOM 1240 C C . ARG A 1 170 ? 14.312 -16.841 12.989 1.00 81.56 170 ARG A C 1
ATOM 1242 O O . ARG A 1 170 ? 14.893 -17.870 12.657 1.00 81.56 170 ARG A O 1
ATOM 1249 N N . SER A 1 171 ? 14.487 -15.675 12.374 1.00 67.38 171 SER A N 1
ATOM 1250 C CA . SER A 1 171 ? 15.340 -15.479 11.199 1.00 67.38 171 SER A CA 1
ATOM 1251 C C . SER A 1 171 ? 16.810 -15.244 11.569 1.00 67.38 171 SER A C 1
ATOM 1253 O O . SER A 1 171 ? 17.099 -14.694 12.628 1.00 67.38 171 SER A O 1
ATOM 1255 N N . ASP A 1 172 ? 17.734 -15.535 10.648 1.00 56.06 172 ASP A N 1
ATOM 1256 C CA . ASP A 1 172 ? 19.158 -15.164 10.758 1.00 56.06 172 ASP A CA 1
ATOM 1257 C C . ASP A 1 172 ? 19.419 -13.650 10.501 1.00 56.06 172 ASP A C 1
ATOM 1259 O O . ASP A 1 172 ? 20.546 -13.256 10.205 1.00 56.06 172 ASP A O 1
ATOM 1263 N N . GLY A 1 173 ? 18.394 -12.781 10.589 1.00 52.69 173 GLY A N 1
ATOM 1264 C CA . GLY A 1 173 ? 18.547 -11.316 10.564 1.00 52.69 173 GLY A CA 1
ATOM 1265 C C . GLY A 1 173 ? 18.117 -10.577 9.286 1.00 52.69 173 GLY A C 1
ATOM 1266 O O . GLY A 1 173 ? 18.603 -9.470 9.050 1.00 52.69 173 GLY A O 1
ATOM 1267 N N . ARG A 1 174 ? 17.230 -11.141 8.447 1.00 53.38 174 ARG A N 1
ATOM 1268 C CA . ARG A 1 174 ? 16.674 -10.432 7.265 1.00 53.38 174 ARG A CA 1
ATOM 1269 C C . ARG A 1 174 ? 15.404 -9.640 7.595 1.00 53.38 174 ARG A C 1
ATOM 1271 O O . ARG A 1 174 ? 15.131 -8.623 6.960 1.00 53.38 174 ARG A O 1
ATOM 1278 N N . GLU A 1 175 ? 14.669 -10.064 8.613 1.00 63.94 175 GLU A N 1
ATOM 1279 C CA . GLU A 1 175 ? 13.522 -9.380 9.191 1.00 63.94 175 GLU A CA 1
ATOM 1280 C C . GLU A 1 175 ? 13.967 -8.631 10.453 1.00 63.94 175 GLU A C 1
ATOM 1282 O O . GLU A 1 175 ? 14.613 -9.189 11.340 1.00 63.94 175 GLU A O 1
ATOM 1287 N N . SER A 1 176 ? 13.648 -7.341 10.537 1.00 72.56 176 SER A N 1
ATOM 1288 C CA . SER A 1 176 ? 14.124 -6.493 11.629 1.00 72.56 176 SER A CA 1
ATOM 1289 C C . SER A 1 176 ? 13.036 -6.290 12.674 1.00 72.56 176 SER A C 1
ATOM 1291 O O . SER A 1 176 ? 11.945 -5.813 12.357 1.00 72.56 176 SER A O 1
ATOM 1293 N N . ILE A 1 177 ? 13.369 -6.561 13.940 1.00 85.56 177 ILE A N 1
ATOM 1294 C CA . ILE A 1 177 ? 12.536 -6.186 15.094 1.00 85.56 177 ILE A CA 1
ATOM 1295 C C . ILE A 1 177 ? 12.176 -4.693 15.023 1.00 85.56 177 ILE A C 1
ATOM 1297 O O . ILE A 1 177 ? 11.040 -4.332 15.311 1.00 85.56 177 ILE A O 1
ATOM 1301 N N . ALA A 1 178 ? 13.091 -3.846 14.533 1.00 85.00 178 ALA A N 1
ATOM 1302 C CA . ALA A 1 178 ? 12.853 -2.412 14.391 1.00 85.00 178 ALA A CA 1
ATOM 1303 C C . ALA A 1 178 ? 11.749 -2.073 13.372 1.00 85.00 178 ALA A C 1
ATOM 1305 O O . ALA A 1 178 ? 11.047 -1.080 13.549 1.00 85.00 178 ALA A O 1
ATOM 1306 N N . VAL A 1 179 ? 11.564 -2.885 12.321 1.00 84.56 179 VAL A N 1
ATOM 1307 C CA . VAL A 1 179 ? 10.444 -2.705 11.376 1.00 84.56 179 VAL A CA 1
ATOM 1308 C C . VAL A 1 179 ? 9.126 -3.027 12.078 1.00 84.56 179 VAL A C 1
ATOM 1310 O O . VAL A 1 179 ? 8.195 -2.227 12.025 1.00 84.56 179 VAL A O 1
ATOM 1313 N N . GLY A 1 180 ? 9.075 -4.137 12.820 1.00 88.81 180 GLY A N 1
ATOM 1314 C CA . GLY A 1 180 ? 7.895 -4.494 13.608 1.00 88.81 180 GLY A CA 1
ATOM 1315 C C . GLY A 1 180 ? 7.564 -3.473 14.708 1.00 88.81 180 GLY A C 1
ATOM 1316 O O . GLY A 1 180 ? 6.397 -3.132 14.897 1.00 88.81 180 GLY A O 1
ATOM 1317 N N . ASP A 1 181 ? 8.575 -2.915 15.383 1.00 89.19 181 ASP A N 1
ATOM 1318 C CA . ASP A 1 181 ? 8.405 -1.797 16.326 1.00 89.19 181 ASP A CA 1
ATOM 1319 C C . ASP A 1 181 ? 7.839 -0.550 15.630 1.00 89.19 181 ASP A C 1
ATOM 1321 O O . ASP A 1 181 ? 6.972 0.132 16.181 1.00 89.19 181 ASP A O 1
ATOM 1325 N N . GLY A 1 182 ? 8.286 -0.274 14.401 1.00 88.69 182 GLY A N 1
ATOM 1326 C CA . GLY A 1 182 ? 7.760 0.796 13.558 1.00 88.69 182 GLY A CA 1
ATOM 1327 C C . GLY A 1 182 ? 6.260 0.654 13.290 1.00 88.69 182 GLY A C 1
ATOM 1328 O O . GLY A 1 182 ? 5.516 1.616 13.486 1.00 88.69 182 GLY A O 1
ATOM 1329 N N . TYR A 1 183 ? 5.798 -0.545 12.931 1.00 91.19 183 TYR A N 1
ATOM 1330 C CA . TYR A 1 183 ? 4.374 -0.816 12.671 1.00 91.19 183 TYR A CA 1
ATOM 1331 C C . TYR A 1 183 ? 3.536 -0.697 13.950 1.00 91.19 183 TYR A C 1
ATOM 1333 O O . TYR A 1 183 ? 2.464 -0.095 13.965 1.00 91.19 183 TYR A O 1
ATOM 1341 N N . ARG A 1 184 ? 4.069 -1.120 15.101 1.00 90.94 184 ARG A N 1
ATOM 1342 C CA . ARG A 1 184 ? 3.393 -0.911 16.396 1.00 90.94 184 ARG A CA 1
ATOM 1343 C C . ARG A 1 184 ? 3.342 0.552 16.835 1.00 90.94 184 ARG A C 1
ATOM 1345 O O . ARG A 1 184 ? 2.372 0.981 17.477 1.00 90.94 184 ARG A O 1
ATOM 1352 N N . ALA A 1 185 ? 4.352 1.339 16.473 1.00 91.00 185 ALA A N 1
ATOM 1353 C CA . ALA A 1 185 ? 4.325 2.784 16.654 1.00 91.00 185 ALA A CA 1
ATOM 1354 C C . ALA A 1 185 ? 3.265 3.436 15.749 1.00 91.00 185 ALA A C 1
ATOM 1356 O O . ALA A 1 185 ? 2.508 4.286 16.230 1.00 91.00 185 ALA A O 1
ATOM 1357 N N . ASN A 1 186 ? 3.142 3.001 14.488 1.00 90.38 186 ASN A N 1
ATOM 1358 C CA . ASN A 1 186 ? 2.071 3.433 13.582 1.00 90.38 186 ASN A CA 1
ATOM 1359 C C . ASN A 1 186 ? 0.695 3.102 14.147 1.00 90.38 186 ASN A C 1
ATOM 1361 O O . ASN A 1 186 ? -0.137 3.999 14.267 1.00 90.38 186 ASN A O 1
ATOM 1365 N N . ALA A 1 187 ? 0.488 1.861 14.587 1.00 93.56 187 ALA A N 1
ATOM 1366 C CA . ALA A 1 187 ? -0.751 1.417 15.209 1.00 93.56 187 ALA A CA 1
ATOM 1367 C C . ALA A 1 187 ? -1.148 2.303 16.396 1.00 93.56 187 ALA A C 1
ATOM 1369 O O . ALA A 1 187 ? -2.279 2.778 16.494 1.00 93.56 187 ALA A O 1
ATOM 1370 N N . SER A 1 188 ? -0.201 2.583 17.293 1.00 92.56 188 SER A N 1
ATOM 1371 C CA . SER A 1 188 ? -0.443 3.455 18.447 1.00 92.56 188 SER A CA 1
ATOM 1372 C C . SER A 1 188 ? -0.766 4.890 18.031 1.00 92.56 188 SER A C 1
ATOM 1374 O O . SER A 1 188 ? -1.630 5.533 18.631 1.00 92.56 188 SER A O 1
ATOM 1376 N N . ARG A 1 189 ? -0.120 5.393 16.975 1.00 91.25 189 ARG A N 1
ATOM 1377 C CA . ARG A 1 189 ? -0.371 6.731 16.440 1.00 91.25 189 ARG A CA 1
ATOM 1378 C C . ARG A 1 189 ? -1.742 6.829 15.770 1.00 91.25 189 ARG A C 1
ATOM 1380 O O . ARG A 1 189 ? -2.470 7.776 16.063 1.00 91.25 189 ARG A O 1
ATOM 1387 N N . LEU A 1 190 ? -2.116 5.860 14.940 1.00 92.12 190 LEU A N 1
ATOM 1388 C CA . LEU A 1 190 ? -3.437 5.766 14.313 1.00 92.12 190 LEU A CA 1
ATOM 1389 C C . LEU A 1 190 ? -4.533 5.699 15.379 1.00 92.12 190 LEU A C 1
ATOM 1391 O O . LEU A 1 190 ? -5.458 6.508 15.351 1.00 92.12 190 LEU A O 1
ATOM 1395 N N . MET A 1 191 ? -4.363 4.840 16.389 1.00 93.06 191 MET A N 1
ATOM 1396 C CA . MET A 1 191 ? -5.320 4.721 17.488 1.00 93.06 191 MET A CA 1
ATOM 1397 C C . MET A 1 191 ? -5.438 6.014 18.309 1.00 93.06 191 MET A C 1
ATOM 1399 O O . MET A 1 191 ? -6.534 6.397 18.703 1.00 93.06 191 MET A O 1
ATOM 1403 N N . SER A 1 192 ? -4.338 6.750 18.512 1.00 91.56 192 SER A N 1
ATOM 1404 C CA . SER A 1 192 ? -4.385 8.056 19.194 1.00 91.56 192 SER A CA 1
ATOM 1405 C C . SER A 1 192 ? -5.195 9.120 18.437 1.00 91.56 192 SER A C 1
ATOM 1407 O O . SER A 1 192 ? -5.668 10.074 19.049 1.00 91.56 192 SER A O 1
ATOM 1409 N N . MET A 1 193 ? -5.365 8.958 17.119 1.00 90.56 193 MET A N 1
ATOM 1410 C CA . MET A 1 193 ? -6.174 9.837 16.264 1.00 90.56 193 MET A CA 1
ATOM 1411 C C . MET A 1 193 ? -7.590 9.289 16.022 1.00 90.56 193 MET A C 1
ATOM 1413 O O . MET A 1 193 ? -8.444 10.014 15.514 1.00 90.56 193 MET A O 1
ATOM 1417 N N . ALA A 1 194 ? -7.860 8.034 16.395 1.00 90.56 194 ALA A N 1
ATOM 1418 C CA . ALA A 1 194 ? -9.115 7.325 16.167 1.00 90.56 194 ALA A CA 1
ATOM 1419 C C . ALA A 1 194 ? -10.226 7.755 17.147 1.00 90.56 194 ALA A C 1
ATOM 1421 O O . ALA A 1 194 ? -10.734 6.962 17.940 1.00 90.56 194 ALA A O 1
ATOM 1422 N N . ILE A 1 195 ? -10.615 9.031 17.109 1.00 85.38 195 ILE A N 1
ATOM 1423 C CA . ILE A 1 195 ? -11.650 9.587 17.993 1.00 85.38 195 ILE A CA 1
ATOM 1424 C C . ILE A 1 195 ? -12.979 8.854 17.759 1.00 85.38 195 ILE A C 1
ATOM 1426 O O . ILE A 1 195 ? -13.509 8.856 16.651 1.00 85.38 195 ILE A O 1
ATOM 1430 N N . GLY A 1 196 ? -13.522 8.234 18.811 1.00 84.44 196 GLY A N 1
ATOM 1431 C CA . GLY A 1 196 ? -14.768 7.460 18.746 1.00 84.44 196 GLY A CA 1
ATOM 1432 C C . GLY A 1 196 ? -14.625 6.057 18.139 1.00 84.44 196 GLY A C 1
ATOM 1433 O O . GLY A 1 196 ? -15.607 5.323 18.097 1.00 84.44 196 GLY A O 1
ATOM 1434 N N . GLY A 1 197 ? -13.423 5.662 17.704 1.00 87.19 197 GLY A N 1
ATOM 1435 C CA . GLY A 1 197 ? -13.124 4.294 17.287 1.00 87.19 197 GLY A CA 1
ATOM 1436 C C . GLY A 1 197 ? -12.886 3.381 18.491 1.00 87.19 197 GLY A C 1
ATOM 1437 O O . GLY A 1 197 ? -12.213 3.764 19.448 1.00 87.19 197 GLY A O 1
ATOM 1438 N N . ALA A 1 198 ? -13.421 2.161 18.451 1.00 90.62 198 ALA A N 1
ATOM 1439 C CA . ALA A 1 198 ? -13.095 1.139 19.442 1.00 90.62 198 ALA A CA 1
ATOM 1440 C C . ALA A 1 198 ? -11.722 0.525 19.129 1.00 90.62 198 ALA A C 1
ATOM 1442 O O . ALA A 1 198 ? -11.480 0.134 17.989 1.00 90.62 198 ALA A O 1
ATOM 1443 N N . ASP A 1 199 ? -10.843 0.408 20.128 1.00 92.12 199 ASP A N 1
ATOM 1444 C CA . ASP A 1 199 ? -9.533 -0.229 19.953 1.00 92.12 199 ASP A CA 1
ATOM 1445 C C . ASP A 1 199 ? -9.706 -1.732 19.665 1.00 92.12 199 ASP A C 1
ATOM 1447 O O . ASP A 1 199 ? -10.135 -2.504 20.525 1.00 92.12 199 ASP A O 1
ATOM 1451 N N . GLN A 1 200 ? -9.407 -2.135 18.429 1.00 90.00 200 GLN A N 1
ATOM 1452 C CA . GLN A 1 200 ? -9.535 -3.514 17.945 1.00 90.00 200 GLN A CA 1
ATOM 1453 C C . GLN A 1 200 ? -8.229 -4.313 18.067 1.00 90.00 200 GLN A C 1
ATOM 1455 O O . GLN A 1 200 ? -8.206 -5.510 17.757 1.00 90.00 200 GLN A O 1
ATOM 1460 N N . ARG A 1 201 ? -7.142 -3.676 18.524 1.00 94.25 201 ARG A N 1
ATOM 1461 C CA . ARG A 1 201 ? -5.845 -4.332 18.707 1.00 94.25 201 ARG A CA 1
ATOM 1462 C C . ARG A 1 201 ? -5.943 -5.414 19.774 1.00 94.25 201 ARG A C 1
ATOM 1464 O O . ARG A 1 201 ? -6.716 -5.328 20.732 1.00 94.25 201 ARG A O 1
ATOM 1471 N N . ARG A 1 202 ? -5.147 -6.468 19.616 1.00 92.44 202 ARG A N 1
ATOM 1472 C CA . ARG A 1 202 ? -5.133 -7.606 20.535 1.00 92.44 202 ARG A CA 1
ATOM 1473 C C . ARG A 1 202 ? -3.843 -7.626 21.333 1.00 92.44 202 ARG A C 1
ATOM 1475 O O . ARG A 1 202 ? -2.753 -7.443 20.811 1.00 92.44 202 ARG A O 1
ATOM 1482 N N . LYS A 1 203 ? -3.969 -7.962 22.616 1.00 89.50 203 LYS A N 1
ATOM 1483 C CA . LYS A 1 203 ? -2.806 -8.259 23.461 1.00 89.50 203 LYS A CA 1
ATOM 1484 C C . LYS A 1 203 ? -2.082 -9.537 23.017 1.00 89.50 203 LYS A C 1
ATOM 1486 O O . LYS A 1 203 ? -0.883 -9.665 23.236 1.00 89.50 203 LYS A O 1
ATOM 1491 N N . VAL A 1 204 ? -2.822 -10.488 22.444 1.00 91.56 204 VAL A N 1
ATOM 1492 C CA . VAL A 1 204 ? -2.321 -11.798 22.017 1.00 91.56 204 VAL A CA 1
ATOM 1493 C C . VAL A 1 204 ? -2.861 -12.094 20.624 1.00 91.56 204 VAL A C 1
ATOM 1495 O O . VAL A 1 204 ? -4.067 -11.985 20.400 1.00 91.56 204 VAL A O 1
ATOM 1498 N N . TYR A 1 205 ? -1.967 -12.484 19.721 1.00 91.00 205 TYR A N 1
ATOM 1499 C CA . TYR A 1 205 ? -2.289 -12.942 18.372 1.00 91.00 205 TYR A CA 1
ATOM 1500 C C . TYR A 1 205 ? -1.913 -14.413 18.218 1.00 91.00 205 TYR A C 1
ATOM 1502 O O . TYR A 1 205 ? -1.031 -14.912 18.921 1.00 91.00 205 TYR A O 1
ATOM 1510 N N . ASP A 1 206 ? -2.586 -15.099 17.295 1.00 87.69 206 ASP A N 1
ATOM 1511 C CA . ASP A 1 206 ? -2.223 -16.467 16.944 1.00 87.69 206 ASP A CA 1
ATOM 1512 C C . ASP A 1 206 ? -0.872 -16.500 16.216 1.00 87.69 206 ASP A C 1
ATOM 1514 O O . ASP A 1 206 ? -0.596 -15.695 15.327 1.00 87.69 206 ASP A O 1
ATOM 1518 N N . VAL A 1 207 ? -0.027 -17.448 16.612 1.00 85.38 207 VAL A N 1
ATOM 1519 C CA . VAL A 1 207 ? 1.324 -17.656 16.074 1.00 85.38 207 VAL A CA 1
ATOM 1520 C C . VAL A 1 207 ? 1.456 -18.994 15.354 1.00 85.38 207 VAL A C 1
ATOM 1522 O O . VAL A 1 207 ? 2.540 -19.309 14.859 1.00 85.38 207 VAL A O 1
ATOM 1525 N N . GLY A 1 208 ? 0.385 -19.796 15.281 1.00 82.31 208 GLY A N 1
ATOM 1526 C CA . GLY A 1 208 ? 0.419 -21.146 14.719 1.00 82.31 208 GLY A CA 1
ATOM 1527 C C . GLY A 1 208 ? 1.041 -21.184 13.322 1.00 82.31 208 GLY A C 1
ATOM 1528 O O . GLY A 1 208 ? 2.018 -21.893 13.096 1.00 82.31 208 GLY A O 1
ATOM 1529 N N . ALA A 1 209 ? 0.555 -20.342 12.406 1.00 75.12 209 ALA A N 1
ATOM 1530 C CA . ALA A 1 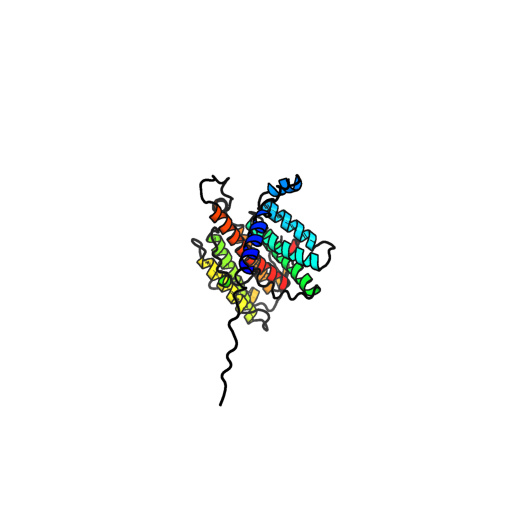209 ? 1.112 -20.236 11.055 1.00 75.12 209 ALA A CA 1
ATOM 1531 C C . ALA A 1 209 ? 2.554 -19.679 11.034 1.00 75.12 209 ALA A C 1
ATOM 1533 O O . ALA A 1 209 ? 3.397 -20.160 10.272 1.00 75.12 209 ALA A O 1
ATOM 1534 N N . LEU A 1 210 ? 2.857 -18.718 11.916 1.00 81.00 210 LEU A N 1
ATOM 1535 C CA . LEU A 1 210 ? 4.136 -17.994 11.986 1.00 81.00 210 LEU A CA 1
ATOM 1536 C C . LEU A 1 210 ? 5.281 -18.796 12.605 1.00 81.00 210 LEU A C 1
ATOM 1538 O O . LEU A 1 210 ? 6.435 -18.391 12.494 1.00 81.00 210 LEU A O 1
ATOM 1542 N N . THR A 1 211 ? 4.980 -19.904 13.277 1.00 78.19 211 THR A N 1
ATOM 1543 C CA . THR A 1 211 ? 5.957 -20.768 13.963 1.00 78.19 211 THR A CA 1
ATOM 1544 C C . THR A 1 211 ? 6.295 -22.028 13.174 1.00 78.19 211 THR A C 1
ATOM 1546 O O . THR A 1 211 ? 7.232 -22.744 13.526 1.00 78.19 211 THR A O 1
ATOM 1549 N N . THR A 1 212 ? 5.597 -22.284 12.064 1.00 76.94 212 THR A N 1
ATOM 1550 C CA . THR A 1 212 ? 5.904 -23.426 11.199 1.00 76.94 212 THR A CA 1
ATOM 1551 C C . THR A 1 212 ? 7.287 -23.277 10.556 1.00 76.94 212 THR A C 1
ATOM 1553 O O . THR A 1 212 ? 7.692 -22.187 10.150 1.00 76.94 212 THR A O 1
ATOM 1556 N N . THR A 1 213 ? 8.045 -24.372 10.422 1.00 67.69 213 THR A N 1
ATOM 1557 C CA . THR A 1 213 ? 9.374 -24.372 9.767 1.00 67.69 213 THR A CA 1
ATOM 1558 C C . THR A 1 213 ? 9.314 -23.917 8.303 1.00 67.69 213 THR A C 1
ATOM 1560 O O . THR A 1 213 ? 10.326 -23.535 7.722 1.00 67.69 213 THR A O 1
ATOM 1563 N N . ARG A 1 214 ? 8.125 -23.923 7.695 1.00 72.25 214 ARG A N 1
ATOM 1564 C CA . ARG A 1 214 ? 7.907 -23.510 6.314 1.00 72.25 214 ARG A CA 1
ATOM 1565 C C . ARG A 1 214 ? 7.930 -21.980 6.203 1.00 72.25 214 ARG A C 1
ATOM 1567 O O . ARG A 1 214 ? 7.092 -21.305 6.783 1.00 72.25 214 ARG A O 1
ATOM 1574 N N . GLN A 1 215 ? 8.853 -21.446 5.404 1.00 79.62 215 GLN A N 1
ATOM 1575 C CA . GLN A 1 215 ? 8.937 -20.005 5.110 1.00 79.62 215 GLN A CA 1
ATOM 1576 C C . GLN A 1 215 ? 8.012 -19.549 3.968 1.00 79.62 215 GLN A C 1
ATOM 1578 O O . GLN A 1 215 ? 7.959 -18.363 3.663 1.00 79.62 215 GLN A O 1
ATOM 1583 N N . ILE A 1 216 ? 7.273 -20.474 3.351 1.00 87.75 216 ILE A N 1
ATOM 1584 C CA . ILE A 1 216 ? 6.323 -20.213 2.263 1.00 87.75 216 ILE A CA 1
ATOM 1585 C C . ILE A 1 216 ? 4.905 -20.510 2.755 1.00 87.75 216 ILE A C 1
ATOM 1587 O O . ILE A 1 216 ? 4.625 -21.629 3.184 1.00 87.75 216 ILE A O 1
ATOM 1591 N N . GLY A 1 217 ? 4.009 -19.533 2.678 1.00 87.62 217 GLY A N 1
ATOM 1592 C CA . GLY A 1 217 ? 2.579 -19.712 2.920 1.00 87.62 217 GLY A CA 1
ATOM 1593 C C . GLY A 1 217 ? 1.785 -19.756 1.615 1.00 87.62 217 GLY A C 1
ATOM 1594 O O . GLY A 1 217 ? 2.342 -19.597 0.528 1.00 87.62 217 GLY A O 1
ATOM 1595 N N . ILE A 1 218 ? 0.476 -19.976 1.732 1.00 90.56 218 ILE A N 1
ATOM 1596 C CA . ILE A 1 218 ? -0.479 -19.835 0.628 1.00 90.56 218 ILE A CA 1
ATOM 1597 C C . ILE A 1 218 ? -1.385 -18.657 0.962 1.00 90.56 218 ILE A C 1
ATOM 1599 O O . ILE A 1 218 ? -2.002 -18.657 2.026 1.00 90.56 218 ILE A O 1
ATOM 1603 N N . ASP A 1 219 ? -1.468 -17.687 0.058 1.00 89.88 219 ASP A N 1
ATOM 1604 C CA . ASP A 1 219 ? -2.395 -16.567 0.177 1.00 89.88 219 ASP A CA 1
ATOM 1605 C C . ASP A 1 219 ? -3.844 -17.073 0.140 1.00 89.88 219 ASP A C 1
ATOM 1607 O O . ASP A 1 219 ? -4.238 -17.813 -0.769 1.00 89.88 219 ASP A O 1
ATOM 1611 N N . ALA A 1 220 ? -4.652 -16.668 1.120 1.00 87.31 220 ALA A N 1
ATOM 1612 C CA . ALA A 1 220 ? -6.052 -17.068 1.204 1.00 87.31 220 ALA A CA 1
ATOM 1613 C C . ALA A 1 220 ? -6.879 -16.524 0.026 1.00 87.31 220 ALA A C 1
ATOM 1615 O O . ALA A 1 220 ? -7.802 -17.206 -0.432 1.00 87.31 220 ALA A O 1
ATOM 1616 N N . THR A 1 221 ? -6.511 -15.341 -0.478 1.00 87.75 221 THR A N 1
ATOM 1617 C CA . THR A 1 221 ? -7.240 -14.615 -1.527 1.00 87.75 221 THR A CA 1
ATOM 1618 C C . THR A 1 221 ? -6.873 -15.133 -2.916 1.00 87.75 221 THR A C 1
ATOM 1620 O O . THR A 1 221 ? -7.715 -15.678 -3.624 1.00 87.75 221 THR A O 1
ATOM 1623 N N . THR A 1 222 ? -5.595 -15.053 -3.296 1.00 88.81 222 THR A N 1
ATOM 1624 C CA . THR A 1 222 ? -5.139 -15.403 -4.656 1.00 88.81 222 THR A CA 1
ATOM 1625 C C . THR A 1 222 ? -4.818 -16.887 -4.841 1.00 88.81 222 THR A C 1
ATOM 1627 O O . THR A 1 222 ? -4.633 -17.341 -5.969 1.00 88.81 222 THR A O 1
ATOM 1630 N N . ARG A 1 223 ? -4.709 -17.657 -3.747 1.00 91.06 223 ARG A N 1
ATOM 1631 C CA . ARG A 1 223 ? -4.191 -19.041 -3.731 1.00 91.06 223 ARG A CA 1
ATOM 1632 C C . ARG A 1 223 ? -2.755 -19.187 -4.242 1.00 91.06 223 ARG A C 1
ATOM 1634 O O . ARG A 1 223 ? -2.317 -20.304 -4.521 1.00 91.06 223 ARG A O 1
ATOM 1641 N N . LEU A 1 224 ? -2.007 -18.091 -4.327 1.00 89.88 224 LEU A N 1
ATOM 1642 C CA . LEU A 1 224 ? -0.604 -18.100 -4.723 1.00 89.88 224 LEU A CA 1
ATOM 1643 C C . LEU A 1 224 ? 0.292 -18.433 -3.528 1.00 89.88 224 LEU A C 1
ATOM 1645 O O . LEU A 1 224 ? 0.003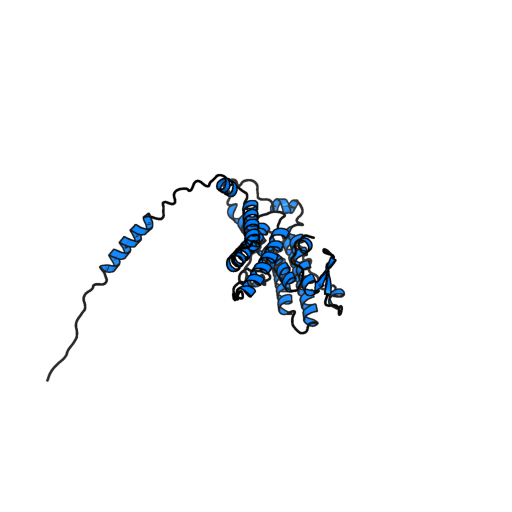 -18.082 -2.384 1.00 89.88 224 LEU A O 1
ATOM 1649 N N . ALA A 1 225 ? 1.393 -19.129 -3.803 1.00 92.00 225 ALA A N 1
ATOM 1650 C CA . ALA A 1 225 ? 2.427 -19.379 -2.811 1.00 92.00 225 ALA A CA 1
ATOM 1651 C C . ALA A 1 225 ? 3.369 -18.173 -2.736 1.00 92.00 225 ALA A C 1
ATOM 1653 O O . ALA A 1 225 ? 3.898 -17.749 -3.762 1.00 92.00 225 ALA A O 1
ATOM 1654 N N . ALA A 1 226 ? 3.603 -17.653 -1.534 1.00 91.12 226 ALA A N 1
ATOM 1655 C CA . ALA A 1 226 ? 4.519 -16.539 -1.307 1.00 91.12 226 ALA A CA 1
ATOM 1656 C C . ALA A 1 226 ? 5.240 -16.689 0.042 1.00 91.12 226 ALA A C 1
ATOM 1658 O O . ALA A 1 226 ? 4.762 -17.420 0.920 1.00 91.12 226 ALA A O 1
ATOM 1659 N N . PRO A 1 227 ? 6.392 -16.026 0.236 1.00 90.31 227 PRO A N 1
ATOM 1660 C CA . PRO A 1 227 ? 7.055 -15.997 1.532 1.00 90.31 227 PRO A CA 1
ATOM 1661 C C . PRO A 1 227 ? 6.131 -15.465 2.630 1.00 90.31 227 PRO A C 1
ATOM 1663 O O . PRO A 1 227 ? 5.406 -14.497 2.421 1.00 90.31 227 PRO A O 1
ATOM 1666 N N . VAL A 1 228 ? 6.160 -16.085 3.812 1.00 89.62 228 VAL A N 1
ATOM 1667 C CA . VAL A 1 228 ? 5.299 -15.692 4.945 1.00 89.62 228 VAL A CA 1
ATOM 1668 C C . VAL A 1 228 ? 5.433 -14.201 5.302 1.00 89.62 228 VAL A C 1
ATOM 1670 O O . VAL A 1 228 ? 4.394 -13.573 5.487 1.00 89.62 228 VAL A O 1
ATOM 1673 N N . PRO A 1 229 ? 6.636 -13.586 5.331 1.00 88.62 229 PRO A N 1
ATOM 1674 C CA . PRO A 1 229 ? 6.757 -12.140 5.523 1.00 88.62 229 PRO A CA 1
ATOM 1675 C C . PRO A 1 229 ? 6.014 -11.321 4.456 1.00 88.62 229 PRO A C 1
ATOM 1677 O O . PRO A 1 229 ? 5.377 -10.330 4.782 1.00 88.62 229 PRO A O 1
ATOM 1680 N N . ALA A 1 230 ? 6.034 -11.760 3.194 1.00 90.81 230 ALA A N 1
ATOM 1681 C CA . ALA A 1 230 ? 5.322 -11.088 2.108 1.00 90.81 230 ALA A CA 1
ATOM 1682 C C . ALA A 1 230 ? 3.794 -11.185 2.273 1.00 90.81 230 ALA A C 1
ATOM 1684 O O . ALA A 1 230 ? 3.077 -10.233 1.974 1.00 90.81 230 ALA A O 1
ATOM 1685 N N . LEU A 1 231 ? 3.304 -12.321 2.784 1.00 91.94 231 LEU A N 1
ATOM 1686 C CA . LEU A 1 231 ? 1.887 -12.517 3.101 1.00 91.94 231 LEU A CA 1
ATOM 1687 C C . LEU A 1 231 ? 1.420 -11.600 4.237 1.00 91.94 231 LEU A C 1
ATOM 1689 O O . LEU A 1 231 ? 0.357 -11.003 4.134 1.00 91.94 231 LEU A O 1
ATOM 1693 N N . VAL A 1 232 ? 2.235 -11.430 5.282 1.00 91.81 232 VAL A N 1
ATOM 1694 C CA . VAL A 1 232 ? 1.933 -10.497 6.383 1.00 91.81 232 VAL A CA 1
ATOM 1695 C C . VAL A 1 232 ? 1.740 -9.071 5.860 1.00 91.81 232 VAL A C 1
ATOM 1697 O O . VAL A 1 232 ? 0.793 -8.396 6.257 1.00 91.81 232 VAL A O 1
ATOM 1700 N N . GLU A 1 233 ? 2.613 -8.625 4.958 1.00 92.12 233 GLU A N 1
ATOM 1701 C CA . GLU A 1 233 ? 2.554 -7.277 4.390 1.00 92.12 233 GLU A CA 1
ATOM 1702 C C . GLU A 1 233 ? 1.336 -7.073 3.480 1.00 92.12 233 GLU A C 1
ATOM 1704 O O . GLU A 1 233 ? 0.606 -6.093 3.632 1.00 92.12 233 GLU A O 1
ATOM 1709 N N . ILE A 1 234 ? 1.066 -8.003 2.556 1.00 93.50 234 ILE A N 1
ATOM 1710 C CA . ILE A 1 234 ? -0.081 -7.853 1.648 1.00 93.50 234 ILE A CA 1
ATOM 1711 C C . ILE A 1 234 ? -1.417 -7.974 2.391 1.00 93.50 234 ILE A C 1
ATOM 1713 O O . ILE A 1 234 ? -2.367 -7.273 2.046 1.00 93.50 234 ILE A O 1
ATOM 1717 N N . ASP A 1 235 ? -1.495 -8.808 3.432 1.00 93.69 235 ASP A N 1
ATOM 1718 C CA . ASP A 1 235 ? -2.690 -8.919 4.269 1.00 93.69 235 ASP A CA 1
ATOM 1719 C C . ASP A 1 235 ? -2.905 -7.645 5.097 1.00 93.69 235 ASP A C 1
ATOM 1721 O O . ASP A 1 235 ? -4.039 -7.178 5.192 1.00 93.69 235 ASP A O 1
ATOM 1725 N N . CYS A 1 236 ? -1.833 -7.015 5.601 1.00 94.19 236 CYS A N 1
ATOM 1726 C CA . CYS A 1 236 ? -1.919 -5.696 6.236 1.00 94.19 236 CYS A CA 1
ATOM 1727 C C . CYS A 1 236 ? -2.485 -4.652 5.265 1.00 94.19 236 CYS A C 1
ATOM 1729 O O . CYS A 1 236 ? -3.479 -3.993 5.570 1.00 94.19 236 CYS A O 1
ATOM 1731 N N . ALA A 1 237 ? -1.922 -4.567 4.053 1.00 94.38 237 ALA A N 1
ATOM 1732 C CA . ALA A 1 237 ? -2.408 -3.653 3.024 1.00 94.38 237 ALA A CA 1
ATOM 1733 C C . ALA A 1 237 ? -3.893 -3.898 2.700 1.00 94.38 237 ALA A C 1
ATOM 1735 O O . ALA A 1 237 ? -4.666 -2.953 2.554 1.00 94.38 237 ALA A O 1
ATOM 1736 N N . ARG A 1 238 ? -4.326 -5.161 2.596 1.00 93.75 238 ARG A N 1
ATOM 1737 C CA . ARG A 1 238 ? -5.727 -5.517 2.316 1.00 93.75 238 ARG A CA 1
ATOM 1738 C C . ARG A 1 238 ? -6.670 -5.139 3.448 1.00 93.75 238 ARG A C 1
ATOM 1740 O O . ARG A 1 238 ? -7.722 -4.568 3.162 1.00 93.75 238 ARG A O 1
ATOM 1747 N N . ASP A 1 239 ? -6.293 -5.399 4.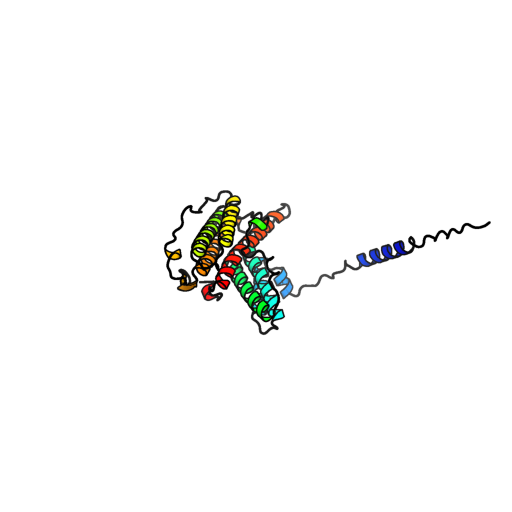696 1.00 94.06 239 ASP A N 1
ATOM 1748 C CA . ASP A 1 239 ? -7.079 -5.003 5.867 1.00 94.06 239 ASP A CA 1
ATOM 1749 C C . ASP A 1 239 ? -7.222 -3.470 5.940 1.00 94.06 239 ASP A C 1
ATOM 1751 O O . ASP A 1 239 ? -8.307 -2.952 6.214 1.00 94.06 239 ASP A O 1
ATOM 1755 N N . GLU A 1 240 ? -6.166 -2.723 5.612 1.00 93.81 240 GLU A N 1
ATOM 1756 C CA . GLU A 1 240 ? -6.195 -1.261 5.526 1.00 93.81 240 GLU A CA 1
ATOM 1757 C C . GLU A 1 240 ? -7.089 -0.736 4.394 1.00 93.81 240 GLU A C 1
ATOM 1759 O O . GLU A 1 240 ? -7.916 0.156 4.607 1.00 93.81 240 GLU A O 1
ATOM 1764 N N . MET A 1 241 ? -6.975 -1.307 3.191 1.00 93.81 241 MET A N 1
ATOM 1765 C CA . MET A 1 241 ? -7.849 -0.968 2.065 1.00 93.81 241 MET A CA 1
ATOM 1766 C C . MET A 1 241 ? -9.311 -1.258 2.406 1.00 93.81 241 MET A C 1
ATOM 1768 O O . MET A 1 241 ? -10.184 -0.428 2.143 1.00 93.81 241 MET A O 1
ATOM 1772 N N . ALA A 1 242 ? -9.583 -2.409 3.021 1.00 91.56 242 ALA A N 1
ATOM 1773 C CA . ALA A 1 242 ? -10.914 -2.784 3.471 1.00 91.56 242 ALA A CA 1
ATOM 1774 C C . ALA A 1 242 ? -11.443 -1.821 4.542 1.00 91.56 242 ALA A C 1
ATOM 1776 O O . ALA A 1 242 ? -12.614 -1.459 4.487 1.00 91.56 242 ALA A O 1
ATOM 1777 N N . ALA A 1 243 ? -10.598 -1.340 5.461 1.00 91.75 243 ALA A N 1
ATOM 1778 C CA . ALA A 1 243 ? -10.988 -0.344 6.457 1.00 91.75 243 ALA A CA 1
ATOM 1779 C C . ALA A 1 243 ? -11.451 0.970 5.809 1.00 91.75 243 ALA A C 1
ATOM 1781 O O . ALA A 1 243 ? -12.475 1.527 6.199 1.00 91.75 243 ALA A O 1
ATOM 1782 N N . VAL A 1 244 ? -10.724 1.460 4.800 1.00 90.38 244 VAL A N 1
ATOM 1783 C CA . VAL A 1 244 ? -11.068 2.713 4.107 1.00 90.38 244 VAL A CA 1
ATOM 1784 C C . VAL A 1 244 ? -12.310 2.542 3.221 1.00 90.38 244 VAL A C 1
ATOM 1786 O O . VAL A 1 244 ? -13.175 3.421 3.181 1.00 90.38 244 VAL A O 1
ATOM 1789 N N . MET A 1 245 ? -12.429 1.407 2.524 1.00 87.44 245 MET A N 1
ATOM 1790 C CA . MET A 1 245 ? -13.528 1.134 1.588 1.00 87.44 245 MET A CA 1
ATOM 1791 C C . MET A 1 245 ? -14.821 0.650 2.260 1.00 87.44 245 MET A C 1
ATOM 1793 O O . MET A 1 245 ? -15.904 0.910 1.739 1.00 87.44 245 MET A O 1
ATOM 1797 N N . GLY A 1 246 ? -14.722 -0.044 3.396 1.00 71.25 246 GLY A N 1
ATOM 1798 C CA . GLY A 1 246 ? -15.827 -0.668 4.136 1.00 71.25 246 GLY A CA 1
ATOM 1799 C C . GLY A 1 246 ? -16.660 0.297 4.979 1.00 71.25 246 GLY A C 1
ATOM 1800 O O . GLY A 1 246 ? -17.411 -0.129 5.849 1.00 71.25 246 GLY A O 1
ATOM 1801 N N . THR A 1 247 ? -16.529 1.600 4.746 1.00 59.84 247 THR A N 1
ATOM 1802 C CA . THR A 1 247 ? -17.317 2.627 5.422 1.00 59.84 247 THR A CA 1
ATOM 1803 C C . THR A 1 247 ? -18.766 2.581 4.927 1.00 59.84 247 THR A C 1
ATOM 1805 O O . THR A 1 247 ? -19.080 2.938 3.786 1.00 59.84 247 THR A O 1
ATOM 1808 N N . ASP A 1 248 ? -19.664 2.108 5.794 1.00 41.91 248 ASP A N 1
ATOM 1809 C CA . ASP A 1 248 ? -21.102 2.051 5.532 1.00 41.91 248 ASP A CA 1
ATOM 1810 C C . ASP A 1 248 ? -21.666 3.433 5.155 1.00 41.91 248 ASP A C 1
ATOM 1812 O O . ASP A 1 248 ? -21.144 4.487 5.534 1.00 41.91 248 ASP A O 1
ATOM 1816 N N . GLY A 1 249 ? -22.780 3.431 4.413 1.00 40.69 249 GLY A N 1
ATOM 1817 C CA . GLY A 1 249 ? -23.394 4.598 3.760 1.00 40.69 249 GLY A CA 1
ATOM 1818 C C . GLY A 1 249 ? -23.573 5.869 4.612 1.00 40.69 249 GLY A C 1
ATOM 1819 O O . GLY A 1 249 ? -23.650 6.963 4.056 1.00 40.69 249 GLY A O 1
ATOM 1820 N N . HIS A 1 250 ? -23.604 5.753 5.943 1.00 37.91 250 HIS A N 1
ATOM 1821 C CA . HIS A 1 250 ? -23.727 6.882 6.869 1.00 37.91 250 HIS A CA 1
ATOM 1822 C C . HIS A 1 250 ? -22.405 7.650 7.058 1.00 37.91 250 HIS A C 1
ATOM 1824 O O . HIS A 1 250 ? -22.398 8.878 6.994 1.00 37.91 250 HIS A O 1
ATOM 1830 N N . GLU A 1 251 ? -21.269 6.951 7.171 1.00 44.31 251 GLU A N 1
ATOM 1831 C CA . GLU A 1 251 ? -19.943 7.582 7.097 1.00 44.31 251 GLU A CA 1
ATOM 1832 C C . GLU A 1 251 ? -19.612 7.963 5.651 1.00 44.31 251 GLU A C 1
ATOM 1834 O O . GLU A 1 251 ? -18.962 8.978 5.410 1.00 44.31 251 GLU A O 1
ATOM 1839 N N . ARG A 1 252 ? -20.162 7.235 4.667 1.00 42.34 252 ARG A N 1
ATOM 1840 C CA . ARG A 1 252 ? -20.070 7.578 3.239 1.00 42.34 252 ARG A CA 1
ATOM 1841 C C . ARG A 1 252 ? -20.716 8.912 2.877 1.00 42.34 252 ARG A C 1
ATOM 1843 O O . ARG A 1 252 ? -20.230 9.574 1.971 1.00 42.34 252 ARG A O 1
ATOM 1850 N N . SER A 1 253 ? -21.721 9.362 3.629 1.00 40.72 253 SER A N 1
ATOM 1851 C CA . SER A 1 253 ? -22.295 10.710 3.509 1.00 40.72 253 SER A CA 1
ATOM 1852 C C . SER A 1 253 ? -21.378 11.810 4.061 1.00 40.72 253 SER A C 1
ATOM 1854 O O . SER A 1 253 ? -21.456 12.944 3.601 1.00 40.72 253 SER A O 1
ATOM 1856 N N . LEU A 1 254 ? -20.494 11.482 5.009 1.00 48.50 254 LEU A N 1
ATOM 1857 C CA . LEU A 1 254 ? -19.377 12.337 5.432 1.00 48.50 254 LEU A CA 1
ATOM 1858 C C . LEU A 1 254 ? -18.151 12.162 4.516 1.00 48.50 254 LEU A C 1
ATOM 1860 O O . LEU A 1 254 ? -17.183 12.912 4.626 1.00 48.50 254 LEU A O 1
ATOM 1864 N N . LEU A 1 255 ? -18.162 11.146 3.641 1.00 46.59 255 LEU A N 1
ATOM 1865 C CA . LEU A 1 255 ? -17.127 10.842 2.652 1.00 46.59 255 LEU A CA 1
ATOM 1866 C C . LEU A 1 255 ? -17.500 11.234 1.206 1.00 46.59 255 LEU A C 1
ATOM 1868 O O . LEU A 1 255 ? -16.641 11.149 0.330 1.00 46.59 255 LEU A O 1
ATOM 1872 N N . ALA A 1 256 ? -18.726 11.697 0.956 1.00 40.78 256 ALA A N 1
ATOM 1873 C CA . ALA A 1 256 ? -19.140 12.302 -0.304 1.00 40.78 256 ALA A CA 1
ATOM 1874 C C . ALA A 1 256 ? -18.620 13.749 -0.378 1.00 40.78 256 ALA A C 1
ATOM 1876 O O . ALA A 1 256 ? -18.538 14.412 0.661 1.00 40.78 256 ALA A O 1
ATOM 1877 N N . PRO A 1 257 ? -18.301 14.286 -1.572 1.00 40.03 257 PRO A N 1
ATOM 1878 C CA . PRO A 1 257 ? -18.145 15.724 -1.705 1.00 40.03 257 PRO A CA 1
ATOM 1879 C C . PRO A 1 257 ? -19.472 16.339 -1.267 1.00 40.03 257 PRO A C 1
ATOM 1881 O O . PRO A 1 257 ? -20.522 15.994 -1.817 1.00 40.03 257 PRO A O 1
ATOM 1884 N N . LEU A 1 258 ? -19.434 17.208 -0.254 1.00 43.72 258 LEU A N 1
ATOM 1885 C CA . LEU A 1 258 ? -20.555 18.090 0.039 1.00 43.72 258 LEU A CA 1
ATOM 1886 C C . LEU A 1 258 ? -21.002 18.701 -1.291 1.00 43.72 258 LEU A C 1
ATOM 1888 O O . LEU A 1 258 ? -20.175 19.190 -2.064 1.00 43.72 258 LEU A O 1
ATOM 1892 N N . ALA A 1 259 ? -22.297 18.578 -1.571 1.00 41.84 259 ALA A N 1
ATOM 1893 C CA . ALA A 1 259 ? -22.929 19.162 -2.738 1.00 41.84 259 ALA A CA 1
ATOM 1894 C C . ALA A 1 259 ? -22.440 20.605 -2.945 1.00 41.84 259 ALA A C 1
ATOM 1896 O O . ALA A 1 259 ? -22.250 21.325 -1.968 1.00 41.84 259 ALA A O 1
ATOM 1897 N N . VAL A 1 260 ? -22.223 20.953 -4.220 1.00 41.19 260 VAL A N 1
ATOM 1898 C CA . VAL A 1 260 ? -21.894 22.274 -4.790 1.00 41.19 260 VAL A CA 1
ATOM 1899 C C . VAL A 1 260 ? -21.733 23.383 -3.734 1.00 41.19 260 VAL A C 1
ATOM 1901 O O . VAL A 1 260 ? -22.736 23.801 -3.153 1.00 41.19 260 VAL A O 1
ATOM 1904 N N . PRO A 1 261 ? -20.507 23.883 -3.487 1.00 39.25 261 PRO A N 1
ATOM 1905 C CA . PRO A 1 261 ? -20.273 24.841 -2.418 1.00 39.25 261 PRO A CA 1
ATOM 1906 C C . PRO A 1 261 ? -21.038 26.141 -2.678 1.00 39.25 261 PRO A C 1
ATOM 1908 O O . PRO A 1 261 ? -20.857 26.794 -3.707 1.00 39.25 261 PRO A O 1
ATOM 1911 N N . ASP A 1 262 ? -21.865 26.527 -1.708 1.00 40.41 262 ASP A N 1
ATOM 1912 C CA . ASP A 1 262 ? -22.311 27.904 -1.542 1.00 40.41 262 ASP A CA 1
ATOM 1913 C C . ASP A 1 262 ? -21.051 28.764 -1.298 1.00 40.41 262 ASP A C 1
ATOM 1915 O O . ASP A 1 262 ? -20.305 28.488 -0.349 1.00 40.41 262 ASP A O 1
ATOM 1919 N N . PRO A 1 263 ? -20.756 29.776 -2.136 1.00 43.91 263 PRO A N 1
ATOM 1920 C CA . PRO A 1 263 ? -19.502 30.537 -2.089 1.00 43.91 263 PRO A CA 1
ATOM 1921 C C . PRO A 1 263 ? -19.314 31.387 -0.817 1.00 43.91 263 PRO A C 1
ATOM 1923 O O . PRO A 1 263 ? -18.339 32.129 -0.713 1.00 43.91 263 PRO A O 1
ATOM 1926 N N . SER A 1 264 ? -20.227 31.299 0.153 1.00 40.53 264 SER A N 1
ATOM 1927 C CA . SER A 1 264 ? -20.226 32.087 1.387 1.00 40.53 264 SER A CA 1
ATOM 1928 C C . SER A 1 264 ? -19.707 31.359 2.637 1.00 40.53 264 SER A C 1
ATOM 1930 O O . SER A 1 264 ? -19.575 31.986 3.689 1.00 40.53 264 SER A O 1
ATOM 1932 N N . SER A 1 265 ? -19.351 30.073 2.558 1.00 42.00 265 SER A N 1
ATOM 1933 C CA . SER A 1 265 ? -18.809 29.321 3.701 1.00 42.00 265 SER A CA 1
ATOM 1934 C C . SER A 1 265 ? -17.418 28.761 3.392 1.00 42.00 265 SER A C 1
ATOM 1936 O O . SER A 1 265 ? -17.165 28.247 2.308 1.00 42.00 265 SER A O 1
ATOM 1938 N N . GLY A 1 266 ? -16.478 28.904 4.335 1.00 40.72 266 GLY A N 1
ATOM 1939 C CA . GLY A 1 266 ? -15.054 28.554 4.203 1.00 40.72 266 GLY A CA 1
ATOM 1940 C C . GLY A 1 266 ? -14.744 27.053 4.077 1.00 40.72 266 GLY A C 1
ATOM 1941 O O . GLY A 1 266 ? -13.822 26.566 4.720 1.00 40.72 266 GLY A O 1
ATOM 1942 N N . ALA A 1 267 ? -15.484 26.319 3.244 1.00 41.81 267 ALA A N 1
ATOM 1943 C CA . ALA A 1 267 ? -15.403 24.876 3.013 1.00 41.81 267 ALA A CA 1
ATOM 1944 C C . ALA A 1 267 ? -14.125 24.411 2.279 1.00 41.81 267 ALA A C 1
ATOM 1946 O O . ALA A 1 267 ? -13.902 23.212 2.115 1.00 41.81 267 ALA A O 1
ATOM 1947 N N . GLY A 1 268 ? -13.253 25.335 1.864 1.00 43.66 268 GLY A N 1
ATOM 1948 C CA . GLY A 1 268 ? -11.981 25.009 1.212 1.00 43.66 268 GLY A CA 1
ATOM 1949 C C . GLY A 1 268 ? -10.951 24.317 2.118 1.00 43.66 268 GLY A C 1
ATOM 1950 O O . GLY A 1 268 ? -10.003 23.728 1.604 1.00 43.66 268 GLY A O 1
ATOM 1951 N N . SER A 1 269 ? -11.106 24.353 3.450 1.00 56.47 269 SER A N 1
ATOM 1952 C CA . SER A 1 269 ? -10.129 23.764 4.381 1.00 56.47 269 SER A CA 1
ATOM 1953 C C . SER A 1 269 ? -10.308 22.264 4.609 1.00 56.47 269 SER A C 1
ATOM 1955 O O . SER A 1 269 ? -9.316 21.551 4.755 1.00 56.47 269 SER A O 1
ATOM 1957 N N . ASP A 1 270 ? -11.544 21.767 4.642 1.00 59.94 270 ASP A N 1
ATOM 1958 C CA . ASP A 1 270 ? -11.833 20.431 5.183 1.00 59.94 270 ASP A CA 1
ATOM 1959 C C . ASP A 1 270 ? -11.692 19.333 4.126 1.00 59.94 270 ASP A C 1
ATOM 1961 O O . ASP A 1 270 ? -11.090 18.292 4.401 1.00 59.94 270 ASP A O 1
ATOM 1965 N N . ALA A 1 271 ? -12.131 19.599 2.891 1.00 61.91 271 ALA A N 1
ATOM 1966 C CA . ALA A 1 271 ? -11.930 18.694 1.759 1.00 61.91 271 ALA A CA 1
ATOM 1967 C C . ALA A 1 271 ? -10.433 18.480 1.465 1.00 61.91 271 ALA A C 1
ATOM 1969 O O . ALA A 1 271 ? -9.974 17.342 1.395 1.00 61.91 271 ALA A O 1
ATOM 1970 N N . GLY A 1 272 ? -9.645 19.562 1.412 1.00 69.69 272 GLY A N 1
ATOM 1971 C CA . GLY A 1 272 ? -8.195 19.475 1.200 1.00 69.69 272 GLY A CA 1
ATOM 1972 C C . GLY A 1 272 ? -7.437 18.854 2.382 1.00 69.69 272 GLY A C 1
ATOM 1973 O O . GLY A 1 272 ? -6.439 18.161 2.197 1.00 69.69 272 GLY A O 1
ATOM 1974 N N . THR A 1 273 ? -7.908 19.049 3.619 1.00 79.56 273 THR A N 1
ATOM 1975 C CA . THR A 1 273 ? -7.327 18.392 4.808 1.00 79.56 273 THR A CA 1
ATOM 1976 C C . THR A 1 273 ? -7.537 16.881 4.772 1.00 79.56 273 THR A C 1
ATOM 1978 O O . THR A 1 273 ? -6.655 16.095 5.134 1.00 79.56 273 THR A O 1
ATOM 1981 N N . ARG A 1 274 ? -8.712 16.468 4.316 1.00 83.00 274 ARG A N 1
ATOM 1982 C CA . ARG A 1 274 ? -9.069 15.069 4.198 1.00 83.00 274 ARG A CA 1
ATOM 1983 C C . ARG A 1 274 ? -8.354 14.377 3.043 1.00 83.00 274 ARG A C 1
ATOM 1985 O O . ARG A 1 274 ? -7.853 13.277 3.243 1.00 83.00 274 ARG A O 1
ATOM 1992 N N . GLU A 1 275 ? -8.259 15.012 1.879 1.00 84.50 275 GLU A N 1
ATOM 1993 C CA . GLU A 1 275 ? -7.467 14.508 0.750 1.00 84.50 275 GLU A CA 1
ATOM 1994 C C . GLU A 1 275 ? -6.024 14.227 1.189 1.00 84.50 275 GLU A C 1
ATOM 1996 O O . GLU A 1 275 ? -5.521 13.121 1.010 1.00 84.50 275 GLU A O 1
ATOM 2001 N N . ARG A 1 276 ? -5.385 15.178 1.885 1.00 85.38 276 ARG A N 1
ATOM 2002 C CA . ARG A 1 276 ? -4.042 14.989 2.464 1.00 85.38 276 ARG A CA 1
ATOM 2003 C C . ARG A 1 276 ? -3.973 13.810 3.429 1.00 85.38 276 ARG A C 1
ATOM 2005 O O . ARG A 1 276 ? -2.973 13.099 3.455 1.00 85.38 276 ARG A O 1
ATOM 2012 N N . SER A 1 277 ? -5.021 13.600 4.220 1.00 88.06 277 SER A N 1
ATOM 2013 C CA . SER A 1 277 ? -5.097 12.466 5.141 1.00 88.06 277 SER A CA 1
ATOM 2014 C C . SER A 1 277 ? -5.208 11.140 4.388 1.00 88.06 277 SER A C 1
ATOM 2016 O O . SER A 1 277 ? -4.484 10.203 4.708 1.00 88.06 277 SER A O 1
ATOM 2018 N N . LEU A 1 278 ? -6.042 11.074 3.347 1.00 89.69 278 LEU A N 1
ATOM 2019 C CA . LEU A 1 278 ? -6.156 9.898 2.485 1.00 89.69 278 LEU A CA 1
ATOM 2020 C C . LEU A 1 278 ? -4.872 9.634 1.696 1.00 89.69 278 LEU A C 1
ATOM 2022 O O . LEU A 1 278 ? -4.513 8.478 1.543 1.00 89.69 278 LEU A O 1
ATOM 2026 N N . LEU A 1 279 ? -4.133 10.666 1.277 1.00 88.56 279 LEU A N 1
ATOM 2027 C CA . LEU A 1 279 ? -2.806 10.509 0.671 1.00 88.56 279 LEU A CA 1
ATOM 2028 C C . LEU A 1 279 ? -1.801 9.875 1.638 1.00 88.56 279 LEU A C 1
ATOM 2030 O O . LEU A 1 279 ? -1.018 9.014 1.245 1.00 88.56 279 LEU A O 1
ATOM 2034 N N . VAL A 1 280 ? -1.818 10.285 2.911 1.00 88.50 280 VAL A N 1
ATOM 2035 C CA . VAL A 1 280 ? -0.966 9.684 3.948 1.00 88.50 280 VAL A CA 1
ATOM 2036 C C . VAL A 1 280 ? -1.315 8.210 4.145 1.00 88.50 280 VAL A C 1
ATOM 2038 O O . VAL A 1 280 ? -0.400 7.390 4.175 1.00 88.50 280 VAL A O 1
ATOM 2041 N N . LEU A 1 281 ? -2.607 7.883 4.248 1.00 91.38 281 LEU A N 1
ATOM 2042 C CA . LEU A 1 281 ? -3.080 6.506 4.416 1.00 91.38 281 LEU A CA 1
ATOM 2043 C C . LEU A 1 281 ? -2.808 5.651 3.172 1.00 91.38 281 LEU A C 1
ATOM 2045 O O . LEU A 1 281 ? -2.298 4.547 3.297 1.00 91.38 281 LEU A O 1
ATOM 2049 N N . ALA A 1 282 ? -3.051 6.177 1.971 1.00 92.06 282 ALA A N 1
ATOM 2050 C CA . ALA A 1 282 ? -2.741 5.493 0.719 1.00 92.06 282 ALA A CA 1
ATOM 2051 C C . ALA A 1 282 ? -1.241 5.201 0.597 1.00 92.06 282 ALA A C 1
ATOM 2053 O O . ALA A 1 282 ? -0.870 4.114 0.174 1.00 92.06 282 ALA A O 1
ATOM 2054 N N . GLY A 1 283 ? -0.374 6.136 1.002 1.00 89.88 283 GLY A N 1
ATOM 2055 C CA . GLY A 1 283 ? 1.074 5.914 1.033 1.00 89.88 283 GLY A CA 1
ATOM 2056 C C . GLY A 1 283 ? 1.509 4.860 2.058 1.00 89.88 283 GLY A C 1
ATOM 2057 O O . GLY A 1 283 ? 2.464 4.126 1.807 1.00 89.88 283 GLY A O 1
ATOM 2058 N N . LEU A 1 284 ? 0.804 4.749 3.188 1.00 91.25 284 LEU A N 1
ATOM 2059 C CA . LEU A 1 284 ? 1.040 3.696 4.178 1.00 91.25 284 LEU A CA 1
ATOM 2060 C C . LEU A 1 284 ? 0.693 2.316 3.602 1.00 91.25 284 LEU A C 1
ATOM 2062 O O . LEU A 1 284 ? 1.560 1.447 3.522 1.00 91.25 284 LEU A O 1
ATOM 2066 N N . THR A 1 285 ? -0.522 2.178 3.076 1.00 93.69 285 THR A N 1
ATOM 2067 C CA . THR A 1 285 ? -1.028 0.956 2.441 1.00 93.69 285 THR A CA 1
ATOM 2068 C C . THR A 1 285 ? -0.202 0.540 1.227 1.00 93.69 285 THR A C 1
ATOM 2070 O O . THR A 1 285 ? 0.170 -0.625 1.083 1.00 93.69 285 THR A O 1
ATOM 2073 N N . ALA A 1 286 ? 0.147 1.492 0.360 1.00 93.06 286 ALA A N 1
ATOM 2074 C CA . ALA A 1 286 ? 1.027 1.246 -0.776 1.00 93.06 286 ALA A CA 1
ATOM 2075 C C . ALA A 1 286 ? 2.450 0.868 -0.318 1.00 93.06 286 ALA A C 1
ATOM 2077 O O . ALA A 1 286 ? 3.131 0.109 -1.001 1.00 93.06 286 ALA A O 1
ATOM 2078 N N . GLY A 1 287 ? 2.883 1.348 0.853 1.00 90.94 287 GLY A N 1
ATOM 2079 C CA . GLY A 1 287 ? 4.101 0.928 1.547 1.00 90.94 287 GLY A CA 1
ATOM 2080 C C . GLY A 1 287 ? 4.120 -0.558 1.877 1.00 90.94 287 GLY A C 1
ATOM 2081 O O . GLY A 1 287 ? 5.065 -1.247 1.497 1.00 90.94 287 GLY A O 1
ATOM 2082 N N . HIS A 1 288 ? 3.067 -1.056 2.524 1.00 92.75 288 HIS A N 1
ATOM 2083 C CA . HIS A 1 288 ? 2.914 -2.484 2.807 1.00 92.75 288 HIS A CA 1
ATOM 2084 C C . HIS A 1 288 ? 2.858 -3.314 1.517 1.00 92.75 288 HIS A C 1
ATOM 2086 O O . HIS A 1 288 ? 3.585 -4.295 1.379 1.00 92.75 288 HIS A O 1
ATOM 2092 N N . ALA A 1 289 ? 2.075 -2.892 0.519 1.00 93.69 289 ALA A N 1
ATOM 2093 C CA . ALA A 1 289 ? 2.000 -3.598 -0.762 1.00 93.69 289 ALA A CA 1
ATOM 2094 C C . ALA A 1 289 ? 3.361 -3.657 -1.484 1.00 93.69 289 ALA A C 1
ATOM 2096 O O . ALA A 1 289 ? 3.767 -4.720 -1.950 1.00 93.69 289 ALA A O 1
ATOM 2097 N N . LEU A 1 290 ? 4.101 -2.543 -1.523 1.00 92.00 290 LEU A N 1
ATOM 2098 C CA . LEU A 1 290 ? 5.456 -2.497 -2.078 1.00 92.00 290 LEU A CA 1
ATOM 2099 C C . LEU A 1 290 ? 6.390 -3.448 -1.326 1.00 92.00 290 LEU A C 1
ATOM 2101 O O . LEU A 1 290 ? 7.097 -4.240 -1.945 1.00 92.00 290 LEU A O 1
ATOM 2105 N N . LYS A 1 291 ? 6.344 -3.425 0.010 1.00 89.56 291 LYS A N 1
ATOM 2106 C CA . LYS A 1 291 ? 7.166 -4.307 0.835 1.00 89.56 291 LYS A CA 1
ATOM 2107 C C . LYS A 1 291 ? 6.847 -5.780 0.588 1.00 89.56 291 LYS A C 1
ATOM 2109 O O . LYS A 1 291 ? 7.765 -6.596 0.526 1.00 89.56 291 LYS A O 1
ATOM 2114 N N . ALA A 1 292 ? 5.574 -6.122 0.395 1.00 92.06 292 ALA A N 1
ATOM 2115 C CA . ALA A 1 292 ? 5.164 -7.465 0.006 1.00 92.06 292 ALA A CA 1
ATOM 2116 C C . ALA A 1 292 ? 5.801 -7.882 -1.328 1.00 92.06 292 ALA A C 1
ATOM 2118 O O . ALA A 1 292 ? 6.313 -8.999 -1.439 1.00 92.06 292 ALA A O 1
ATOM 2119 N N . PHE A 1 293 ? 5.817 -6.989 -2.322 1.00 92.00 293 PHE A N 1
ATOM 2120 C CA . PHE A 1 293 ? 6.432 -7.257 -3.624 1.00 92.00 293 PHE A CA 1
ATOM 2121 C C . PHE A 1 293 ? 7.946 -7.473 -3.514 1.00 92.00 293 PHE A C 1
ATOM 2123 O O . PHE A 1 293 ? 8.452 -8.466 -4.036 1.00 92.00 293 PHE A O 1
ATOM 2130 N N . ASP A 1 294 ? 8.651 -6.632 -2.751 1.00 88.75 294 ASP A N 1
ATOM 2131 C CA . ASP A 1 294 ? 10.092 -6.784 -2.487 1.00 88.75 294 ASP A CA 1
ATOM 2132 C C . ASP A 1 294 ? 10.425 -8.114 -1.793 1.00 88.75 294 ASP A C 1
ATOM 2134 O O . ASP A 1 294 ? 11.487 -8.705 -2.000 1.00 88.75 294 ASP A O 1
ATOM 2138 N N . LEU A 1 295 ? 9.506 -8.601 -0.955 1.00 87.88 295 LEU A N 1
ATOM 2139 C CA . LEU A 1 295 ? 9.615 -9.880 -0.254 1.00 87.88 295 LEU A CA 1
ATOM 2140 C C . LEU A 1 295 ? 9.173 -11.078 -1.113 1.00 87.88 295 LEU A C 1
ATOM 2142 O O . LEU A 1 295 ? 9.226 -12.210 -0.635 1.00 87.88 295 LEU A O 1
ATOM 2146 N N . GLY A 1 296 ? 8.776 -10.861 -2.370 1.00 89.56 296 GLY A N 1
ATOM 2147 C CA . GLY A 1 296 ? 8.477 -11.913 -3.342 1.00 89.56 296 GLY A CA 1
ATOM 2148 C C . GLY A 1 296 ? 6.992 -12.215 -3.555 1.00 89.56 296 GLY A C 1
ATOM 2149 O O . GLY A 1 296 ? 6.674 -13.249 -4.144 1.00 89.56 296 GLY A O 1
ATOM 2150 N N . PHE A 1 297 ? 6.074 -11.356 -3.100 1.00 92.25 297 PHE A N 1
ATOM 2151 C CA . PHE A 1 297 ? 4.675 -11.428 -3.529 1.00 92.25 297 PHE A CA 1
ATOM 2152 C C . PHE A 1 297 ? 4.542 -10.952 -4.992 1.00 92.25 297 PHE A C 1
ATOM 2154 O O . PHE A 1 297 ? 5.164 -9.960 -5.374 1.00 92.25 297 PHE A O 1
ATOM 2161 N N . PRO A 1 298 ? 3.753 -11.622 -5.850 1.00 91.75 298 PRO A N 1
ATOM 2162 C CA . PRO A 1 298 ? 3.656 -11.249 -7.259 1.00 91.75 298 PRO A CA 1
ATOM 2163 C C . PRO A 1 298 ? 2.949 -9.901 -7.465 1.00 91.75 298 PRO A C 1
ATOM 2165 O O . PRO A 1 298 ? 1.801 -9.722 -7.070 1.00 91.75 298 PRO A O 1
ATOM 2168 N N . ALA A 1 299 ? 3.607 -8.978 -8.172 1.00 88.56 299 ALA A N 1
ATOM 2169 C CA . ALA A 1 299 ? 3.079 -7.649 -8.505 1.00 88.56 299 ALA A CA 1
ATOM 2170 C C . ALA A 1 299 ? 2.247 -7.617 -9.813 1.00 88.56 299 ALA A C 1
ATOM 2172 O O . ALA A 1 299 ? 2.254 -6.628 -10.551 1.00 88.56 299 ALA A O 1
ATOM 2173 N N . THR A 1 300 ? 1.576 -8.719 -10.159 1.00 86.56 300 THR A N 1
ATOM 2174 C CA . THR A 1 300 ? 0.776 -8.841 -11.390 1.00 86.56 300 THR A CA 1
ATOM 2175 C C . THR A 1 300 ? -0.687 -8.471 -11.142 1.00 86.56 300 THR A C 1
ATOM 2177 O O . THR A 1 300 ? -1.201 -8.676 -10.046 1.00 86.56 300 THR A O 1
ATOM 2180 N N . ASP A 1 301 ? -1.394 -7.984 -12.168 1.00 83.81 301 ASP A N 1
ATOM 2181 C CA . ASP A 1 301 ? -2.820 -7.624 -12.061 1.00 83.81 301 ASP A CA 1
ATOM 2182 C C . ASP A 1 301 ? -3.708 -8.708 -11.415 1.00 83.81 301 ASP A C 1
ATOM 2184 O O . ASP A 1 301 ? -4.443 -8.371 -10.487 1.00 83.81 301 ASP A O 1
ATOM 2188 N N . PRO A 1 302 ? -3.633 -10.002 -11.800 1.00 78.31 302 PRO A N 1
ATOM 2189 C CA . PRO A 1 302 ? -4.450 -11.036 -11.163 1.00 78.31 302 PRO A CA 1
ATOM 2190 C C . PRO A 1 302 ? -4.048 -11.352 -9.716 1.00 78.31 302 PRO A C 1
ATOM 2192 O O . PRO A 1 302 ? -4.834 -11.965 -9.010 1.00 78.31 302 PRO A O 1
ATOM 2195 N N . ALA A 1 303 ? -2.845 -10.990 -9.265 1.00 77.44 303 ALA A N 1
ATOM 2196 C CA . ALA A 1 303 ? -2.437 -11.168 -7.869 1.00 77.44 303 ALA A CA 1
ATOM 2197 C C . ALA A 1 303 ? -2.839 -9.973 -6.990 1.00 77.44 303 ALA A C 1
ATOM 2199 O O . ALA A 1 303 ? -3.107 -10.118 -5.798 1.00 77.44 303 ALA A O 1
ATOM 2200 N N . ILE A 1 304 ? -2.866 -8.789 -7.595 1.00 84.19 304 ILE A N 1
ATOM 2201 C CA . ILE A 1 304 ? -3.128 -7.517 -6.936 1.00 84.19 304 ILE A CA 1
ATOM 2202 C C . ILE A 1 304 ? -4.641 -7.246 -6.807 1.00 84.19 304 ILE A C 1
ATOM 2204 O O . ILE A 1 304 ? -5.073 -6.744 -5.773 1.00 84.19 304 ILE A O 1
ATOM 2208 N N . PHE A 1 305 ? -5.447 -7.593 -7.819 1.00 80.69 305 PHE A N 1
ATOM 2209 C CA . PHE A 1 305 ? -6.889 -7.285 -7.892 1.00 80.69 305 PHE A CA 1
ATOM 2210 C C . PHE A 1 305 ? -7.807 -8.516 -7.787 1.00 80.69 305 PHE A C 1
ATOM 2212 O O . PHE A 1 305 ? -8.908 -8.503 -8.341 1.00 80.69 305 PHE A O 1
ATOM 2219 N N . ALA A 1 306 ? -7.335 -9.583 -7.134 1.00 68.38 306 ALA A N 1
ATOM 2220 C CA . ALA A 1 306 ? -8.107 -10.809 -6.895 1.00 68.38 306 ALA A CA 1
ATOM 2221 C C . ALA A 1 306 ? -9.240 -10.636 -5.876 1.00 68.38 306 ALA A C 1
ATOM 2223 O O . ALA A 1 306 ? -9.080 -9.817 -4.942 1.00 68.38 306 ALA A O 1
#

Organism: NCBI:txid518643

Radius of gyration: 26.99 Å; chains: 1; bounding box: 90×89×51 Å